Protein AF-A0A0D2QU72-F1 (afdb_monomer)

Nearest PDB structures (foldseek):
  6zbj-assembly1_C  TM=1.861E-01  e=2.973E+00  Plasmodium falciparum

pLDDT: mean 71.49, std 20.45, range [34.38, 95.25]

Sequence (288 aa):
MEAKLFLLTCSLPLQPLLPTCNMRLSRFKTTSPSKTVLRRCMNQEEQLLEGMPKEYYDDEWQARQREKTKELHRRRREEEEEEERKVEEYREIGMRLKGYPQEDVVRARKLVSSFITAEEEVEEKIEEAAERGELTELVLMVIWNRLDLARRDDEKDAIRSLDLLYRRVETEILKREASPAMRLLNDLLNMHDGFDNEGWLKECKKRMVETFPREDPFSILVPAGFDIDKVSYYLFILIMNLHIYTWMWNQWLQGKVLVACRFRNRKRAHRRKSHPSKVRLHSQLSMQ

Organism: Gossypium raimondii (NCBI:txid29730)

Solvent-accessible surface area (backbone atoms only — not comparable to full-atom values): 18131 Å² total; per-residue (Å²): 135,88,84,81,83,84,82,83,83,89,78,88,80,82,87,78,82,87,84,80,91,79,87,79,81,81,84,78,84,81,82,83,82,81,88,78,92,76,88,76,76,90,76,82,82,82,81,66,67,87,87,63,66,74,64,72,73,36,66,69,48,50,48,52,50,54,49,52,50,50,51,50,53,50,50,51,51,54,52,52,53,54,48,51,51,52,51,52,54,55,49,54,63,66,52,71,63,69,86,52,64,64,69,58,53,52,51,30,50,51,50,54,52,47,42,67,70,40,64,87,52,27,63,61,53,50,52,54,34,50,74,73,62,67,64,44,74,64,36,52,54,52,50,49,53,53,37,55,50,25,61,74,69,66,37,65,68,57,35,53,54,46,51,52,50,43,53,54,53,50,51,54,46,51,58,67,72,43,52,73,68,57,45,48,50,54,54,52,61,75,61,61,82,86,76,56,68,69,63,45,52,53,53,49,54,50,52,49,46,70,76,51,62,80,78,54,79,68,63,81,76,46,66,97,85,71,61,67,69,60,52,54,53,54,51,51,51,50,53,52,50,53,53,50,53,51,50,52,50,52,51,51,51,53,52,50,53,54,52,54,54,55,54,56,55,55,59,58,62,62,67,75,76,71,81,82,89,80,90,78,88,80,81,84,87,75,90,132

Structure (mmCIF, N/CA/C/O backbone):
data_AF-A0A0D2QU72-F1
#
_entry.id   AF-A0A0D2QU72-F1
#
loop_
_atom_site.group_PDB
_atom_site.id
_atom_site.type_symbol
_atom_site.label_atom_id
_atom_site.label_alt_id
_atom_site.label_comp_id
_atom_site.label_asym_id
_atom_site.label_entity_id
_atom_site.label_seq_id
_atom_site.pdbx_PDB_ins_code
_atom_site.Cartn_x
_atom_site.Cartn_y
_atom_site.Cartn_z
_atom_site.occupancy
_atom_site.B_iso_or_equiv
_atom_site.auth_seq_id
_atom_site.auth_comp_id
_atom_site.auth_asym_id
_atom_site.auth_atom_id
_atom_site.pdbx_PDB_model_num
ATOM 1 N N . MET A 1 1 ? 36.835 24.976 5.065 1.00 42.19 1 MET A N 1
ATOM 2 C CA . MET A 1 1 ? 36.209 23.757 4.518 1.00 42.19 1 MET A CA 1
ATOM 3 C C . MET A 1 1 ? 34.945 24.210 3.820 1.00 42.19 1 MET A C 1
ATOM 5 O O . MET A 1 1 ? 34.054 24.729 4.473 1.00 42.19 1 MET A O 1
ATOM 9 N N . GLU A 1 2 ? 34.979 24.170 2.494 1.00 38.88 2 GLU A N 1
ATOM 10 C CA . GLU A 1 2 ? 33.986 24.740 1.579 1.00 38.88 2 GLU A CA 1
ATOM 11 C C . GLU A 1 2 ? 32.683 23.923 1.611 1.00 38.88 2 GLU A C 1
ATOM 13 O O . GLU A 1 2 ? 32.709 22.709 1.401 1.00 38.88 2 GLU A O 1
ATOM 18 N N . ALA A 1 3 ? 31.553 24.582 1.871 1.00 43.16 3 ALA A N 1
ATOM 19 C CA . ALA A 1 3 ? 30.225 23.979 1.847 1.00 43.16 3 ALA A CA 1
ATOM 20 C C . ALA A 1 3 ? 29.678 23.982 0.411 1.00 43.16 3 ALA A C 1
ATOM 22 O O . ALA A 1 3 ? 29.406 25.039 -0.157 1.00 43.16 3 ALA A O 1
ATOM 23 N N . LYS A 1 4 ? 29.509 22.797 -0.183 1.00 43.25 4 LYS A N 1
ATOM 24 C CA . LYS A 1 4 ? 28.824 22.631 -1.472 1.00 43.25 4 LYS A CA 1
ATOM 25 C C . LYS A 1 4 ? 27.342 22.356 -1.229 1.00 43.25 4 LYS A C 1
ATOM 27 O O . LYS A 1 4 ? 26.963 21.253 -0.850 1.00 43.25 4 LYS A O 1
ATOM 32 N N . LEU A 1 5 ? 26.525 23.379 -1.460 1.00 41.66 5 LEU A N 1
ATOM 33 C CA . LEU A 1 5 ? 25.074 23.284 -1.593 1.00 41.66 5 LEU A CA 1
ATOM 34 C C . LEU A 1 5 ? 24.751 22.627 -2.943 1.00 41.66 5 LEU A C 1
ATOM 36 O O . LEU A 1 5 ? 25.022 23.211 -3.991 1.00 41.66 5 LEU A O 1
ATOM 40 N N . PHE A 1 6 ? 24.185 21.420 -2.931 1.00 37.88 6 PHE A N 1
ATOM 41 C CA . PHE A 1 6 ? 23.608 20.805 -4.127 1.00 37.88 6 PHE A CA 1
ATOM 42 C C . PHE A 1 6 ? 22.136 21.215 -4.243 1.00 37.88 6 PHE A C 1
ATOM 44 O O . PHE A 1 6 ? 21.264 20.668 -3.576 1.00 37.88 6 PHE A O 1
ATOM 51 N N . LEU A 1 7 ? 21.873 22.203 -5.098 1.00 39.81 7 LEU A N 1
ATOM 52 C CA . LEU A 1 7 ? 20.548 22.497 -5.641 1.00 39.81 7 LEU A CA 1
ATOM 53 C C . LEU A 1 7 ? 20.295 21.543 -6.817 1.00 39.81 7 LEU A C 1
ATOM 55 O O . LEU A 1 7 ? 20.933 21.672 -7.860 1.00 39.81 7 LEU A O 1
ATOM 59 N N . LEU A 1 8 ? 19.379 20.586 -6.650 1.00 37.56 8 LEU A N 1
ATOM 60 C CA . LEU A 1 8 ? 18.864 19.741 -7.732 1.00 37.56 8 LEU A CA 1
ATOM 61 C C . LEU A 1 8 ? 17.516 20.293 -8.205 1.00 37.56 8 LEU A C 1
ATOM 63 O O . LEU A 1 8 ? 16.453 19.933 -7.706 1.00 37.56 8 LEU A O 1
ATOM 67 N N . THR A 1 9 ? 17.568 21.197 -9.176 1.00 35.56 9 THR A N 1
ATOM 68 C CA . THR A 1 9 ? 16.413 21.648 -9.956 1.00 35.56 9 THR A CA 1
ATOM 69 C C . THR A 1 9 ? 16.191 20.668 -11.111 1.00 35.56 9 THR A C 1
ATOM 71 O O . THR A 1 9 ? 16.886 20.724 -12.121 1.00 35.56 9 THR A O 1
ATOM 74 N N . CYS A 1 10 ? 15.218 19.765 -10.977 1.00 34.38 10 CYS A N 1
ATOM 75 C CA . CYS A 1 10 ? 14.729 18.940 -12.084 1.00 34.38 10 CYS A CA 1
ATOM 76 C C . CYS A 1 10 ? 13.540 19.635 -12.758 1.00 34.38 10 CYS A C 1
ATOM 78 O O . CYS A 1 10 ? 12.416 19.585 -12.262 1.00 34.38 10 CYS A O 1
ATOM 80 N N . SER A 1 11 ? 13.779 20.266 -13.906 1.00 39.75 11 SER A N 1
ATOM 81 C CA . SER A 1 11 ? 12.737 20.726 -14.826 1.00 39.75 11 SER A CA 1
ATOM 82 C C . SER A 1 11 ? 12.955 20.096 -16.206 1.00 39.75 11 SER A C 1
ATOM 84 O O . SER A 1 11 ? 13.878 20.455 -16.931 1.00 39.75 11 SER A O 1
ATOM 86 N N . LEU A 1 12 ? 12.094 19.141 -16.579 1.00 40.38 12 LEU A N 1
ATOM 87 C CA . LEU A 1 12 ? 11.936 18.705 -17.970 1.00 40.38 12 LEU A CA 1
ATOM 88 C C . LEU A 1 12 ? 11.030 19.700 -18.712 1.00 40.38 12 LEU A C 1
ATOM 90 O O . LEU A 1 12 ? 9.897 19.906 -18.268 1.00 40.38 12 LEU A O 1
ATOM 94 N N . PRO A 1 13 ? 11.434 20.245 -19.872 1.00 43.03 13 PRO A N 1
ATOM 95 C CA . PRO A 1 13 ? 10.493 20.770 -20.839 1.00 43.03 13 PRO A CA 1
ATOM 96 C C . PRO A 1 13 ? 10.181 19.730 -21.925 1.00 43.03 13 PRO A C 1
ATOM 98 O O . PRO A 1 13 ? 11.041 18.991 -22.403 1.00 43.03 13 PRO A O 1
ATOM 101 N N . LEU A 1 14 ? 8.901 19.713 -22.288 1.00 39.28 14 LEU A N 1
ATOM 102 C CA . LEU A 1 14 ? 8.269 18.908 -23.320 1.00 39.28 14 LEU A CA 1
ATOM 103 C C . LEU A 1 14 ? 8.957 19.015 -24.693 1.00 39.28 14 LEU A C 1
ATOM 105 O O . LEU A 1 14 ? 9.422 20.078 -25.102 1.00 39.28 14 LEU A O 1
ATOM 109 N N . GLN A 1 15 ? 8.902 17.913 -25.444 1.00 48.06 15 GLN A N 1
ATOM 110 C CA . GLN A 1 15 ? 9.164 17.866 -26.883 1.00 48.06 15 GLN A CA 1
ATOM 111 C C . GLN A 1 15 ? 8.171 18.729 -27.680 1.00 48.06 15 GLN A C 1
ATOM 113 O O . GLN A 1 15 ? 6.974 18.727 -27.377 1.00 48.06 15 GLN A O 1
ATOM 118 N N . PRO A 1 16 ? 8.620 19.319 -28.800 1.00 45.16 16 PRO A N 1
ATOM 119 C CA . PRO A 1 16 ? 7.753 19.563 -29.943 1.00 45.16 16 PRO A CA 1
ATOM 120 C C . PRO A 1 16 ? 8.250 18.850 -31.214 1.00 45.16 16 PRO A C 1
ATOM 122 O O . PRO A 1 16 ? 9.354 19.082 -31.692 1.00 45.16 16 PRO A O 1
ATOM 125 N N . LEU A 1 17 ? 7.352 18.022 -31.757 1.00 38.56 17 LEU A N 1
ATOM 126 C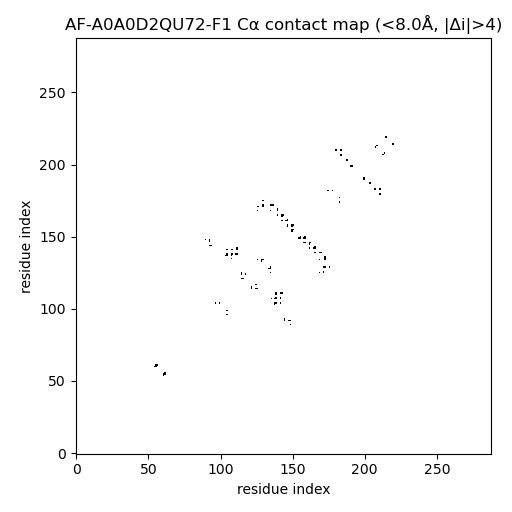 CA . LEU A 1 17 ? 6.883 18.011 -33.150 1.00 38.56 17 LEU A CA 1
ATOM 127 C C . LEU A 1 17 ? 7.919 17.978 -34.299 1.00 38.56 17 LEU A C 1
ATOM 129 O O . LEU A 1 17 ? 8.628 18.935 -34.591 1.00 38.56 17 LEU A O 1
ATOM 133 N N . LEU A 1 18 ? 7.850 16.868 -35.040 1.00 42.38 18 LEU A N 1
ATOM 134 C CA . LEU A 1 18 ? 8.370 16.625 -36.391 1.00 42.38 18 LEU A CA 1
ATOM 135 C C . LEU A 1 18 ? 8.167 17.802 -37.370 1.00 42.38 18 LEU A C 1
ATOM 137 O O . LEU A 1 18 ? 7.075 18.375 -37.403 1.00 42.38 18 LEU A O 1
ATOM 141 N N . PRO A 1 19 ? 9.101 18.012 -38.318 1.00 44.75 19 PRO A N 1
ATOM 142 C CA . PRO A 1 19 ? 8.781 18.616 -39.601 1.00 44.75 19 PRO A CA 1
ATOM 143 C C . PRO A 1 19 ? 8.864 17.614 -40.766 1.00 44.75 19 PRO A C 1
ATOM 145 O O . PRO A 1 19 ? 9.901 17.049 -41.105 1.00 44.75 19 PRO A O 1
ATOM 148 N N . THR A 1 20 ? 7.689 17.446 -41.359 1.00 39.03 20 THR A N 1
ATOM 149 C CA . THR A 1 20 ? 7.296 17.248 -42.758 1.00 39.03 20 THR A CA 1
ATOM 150 C C . THR A 1 20 ? 8.382 17.112 -43.840 1.00 39.03 20 THR A C 1
ATOM 152 O O . THR A 1 20 ? 9.196 18.000 -44.084 1.00 39.03 20 THR A O 1
ATOM 155 N N . CYS A 1 21 ? 8.247 16.013 -44.590 1.00 36.75 21 CYS A N 1
ATOM 156 C CA . CYS A 1 21 ? 8.767 15.746 -45.932 1.00 36.75 21 CYS A CA 1
ATOM 157 C C . CYS A 1 21 ? 8.777 16.968 -46.870 1.00 36.75 21 CYS A C 1
ATOM 159 O O . CYS A 1 21 ? 7.753 17.621 -47.044 1.00 36.75 21 CYS A O 1
ATOM 161 N N . ASN A 1 22 ? 9.884 17.170 -47.591 1.00 38.44 22 ASN A N 1
ATOM 162 C CA . ASN A 1 22 ? 9.905 17.889 -48.868 1.00 38.44 22 ASN A CA 1
ATOM 163 C C . ASN A 1 22 ? 10.954 17.268 -49.805 1.00 38.44 22 ASN A C 1
ATOM 165 O O . ASN A 1 22 ? 12.099 17.708 -49.892 1.00 38.44 22 ASN A O 1
ATOM 169 N N . MET A 1 23 ? 10.536 16.233 -50.535 1.00 40.94 23 MET A N 1
ATOM 170 C CA . MET A 1 23 ? 11.217 15.747 -51.735 1.00 40.94 23 MET A CA 1
ATOM 171 C C . MET A 1 23 ? 11.041 16.781 -52.856 1.00 40.94 23 MET A C 1
ATOM 173 O O . MET A 1 23 ? 9.994 16.842 -53.498 1.00 40.94 23 MET A O 1
ATOM 177 N N . ARG A 1 24 ? 12.062 17.603 -53.123 1.00 37.97 24 ARG A N 1
ATOM 178 C CA . ARG A 1 24 ? 12.146 18.366 -54.379 1.00 37.97 24 ARG A CA 1
ATOM 179 C C . ARG A 1 24 ? 12.823 17.503 -55.441 1.00 37.97 24 ARG A C 1
ATOM 181 O O . ARG A 1 24 ? 14.045 17.477 -55.545 1.00 37.97 24 ARG A O 1
ATOM 188 N N . LEU A 1 25 ? 12.013 16.827 -56.258 1.00 44.06 25 LEU A N 1
ATOM 189 C CA . LEU A 1 25 ? 12.457 16.302 -57.548 1.00 44.06 25 LEU A CA 1
ATOM 190 C C . LEU A 1 25 ? 12.824 17.473 -58.473 1.00 44.06 25 LEU A C 1
ATOM 192 O O . LEU A 1 25 ? 11.955 18.208 -58.943 1.00 44.06 25 LEU A O 1
ATOM 196 N N . SER A 1 26 ? 14.116 17.621 -58.764 1.00 38.88 26 SER A N 1
ATOM 197 C CA . SER A 1 26 ? 14.596 18.449 -59.871 1.00 38.88 26 SER A CA 1
ATOM 198 C C . SER A 1 26 ? 14.372 17.709 -61.192 1.00 38.88 26 SER A C 1
ATOM 200 O O . SER A 1 26 ? 14.980 16.674 -61.465 1.00 38.88 26 SER A O 1
ATOM 202 N N . ARG A 1 27 ? 13.467 18.246 -62.014 1.00 48.50 27 ARG A N 1
ATOM 203 C CA . ARG A 1 27 ? 13.175 17.801 -63.380 1.00 48.50 27 ARG A CA 1
ATOM 204 C C . ARG A 1 27 ? 14.281 18.296 -64.316 1.00 48.50 27 ARG A C 1
ATOM 206 O O . ARG A 1 27 ? 14.182 19.394 -64.860 1.00 48.50 27 ARG A O 1
ATOM 213 N N . PHE A 1 28 ? 15.307 17.482 -64.542 1.00 40.91 28 PHE A 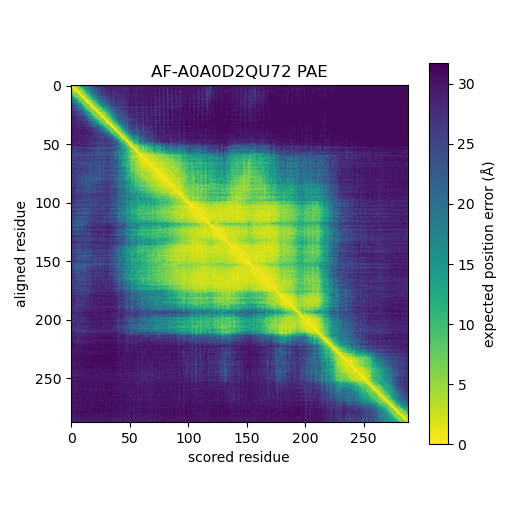N 1
ATOM 214 C CA . PHE A 1 28 ? 16.259 17.727 -65.625 1.00 40.91 28 PHE A CA 1
ATOM 215 C C . PHE A 1 28 ? 15.668 17.243 -66.955 1.00 40.91 28 PHE A C 1
ATOM 217 O O . PHE A 1 28 ? 15.371 16.065 -67.138 1.00 40.91 28 PHE A O 1
ATOM 224 N N . LYS A 1 29 ? 15.453 18.192 -67.873 1.00 45.94 29 LYS A N 1
ATOM 225 C CA . LYS A 1 29 ? 15.083 17.939 -69.268 1.00 45.94 29 LYS A CA 1
ATOM 226 C C . LYS A 1 29 ? 16.283 17.313 -69.982 1.00 45.94 29 LYS A C 1
ATOM 228 O O . LYS A 1 29 ? 17.311 17.966 -70.129 1.00 45.94 29 LYS A O 1
ATOM 233 N N . THR A 1 30 ? 16.146 16.075 -70.437 1.00 35.50 30 THR A N 1
ATOM 234 C CA . THR A 1 30 ? 17.109 15.427 -71.328 1.00 35.50 30 THR A CA 1
ATOM 235 C C . THR A 1 30 ? 16.734 15.722 -72.777 1.00 35.50 30 THR A C 1
ATOM 237 O O . THR A 1 30 ? 15.791 15.162 -73.330 1.00 35.50 30 THR A O 1
ATOM 240 N N . THR A 1 31 ? 17.477 16.634 -73.400 1.00 42.38 31 THR A N 1
ATOM 241 C CA . THR A 1 31 ? 17.499 16.794 -74.856 1.00 42.38 31 THR A CA 1
ATOM 242 C C . THR A 1 31 ? 18.455 15.748 -75.421 1.00 42.38 31 THR A C 1
ATOM 244 O O . THR A 1 31 ? 19.643 15.745 -75.111 1.00 42.38 31 THR A O 1
ATOM 247 N N . SER A 1 32 ? 17.931 14.834 -76.228 1.00 47.53 32 SER A N 1
ATOM 248 C CA . SER A 1 32 ? 18.694 13.846 -76.991 1.00 47.53 32 SER A CA 1
ATOM 249 C C . SER A 1 32 ? 19.525 14.492 -78.105 1.00 47.53 32 SER A C 1
ATOM 251 O O . SER A 1 32 ? 18.997 15.339 -78.828 1.00 47.53 32 SER A O 1
ATOM 253 N N . PRO A 1 33 ? 20.732 13.966 -78.371 1.00 46.22 33 PRO A N 1
ATOM 254 C CA . PRO A 1 33 ? 21.133 13.724 -79.749 1.00 46.22 33 PRO A CA 1
ATOM 255 C C . PRO A 1 33 ? 21.495 12.254 -79.989 1.00 46.22 33 PRO A C 1
ATOM 257 O O . PRO A 1 33 ? 21.902 11.506 -79.100 1.00 46.22 33 PRO A O 1
ATOM 260 N N . SER A 1 34 ? 21.268 11.838 -81.228 1.00 42.91 34 SER A N 1
ATOM 261 C CA . SER A 1 34 ? 21.325 10.465 -81.701 1.00 42.91 34 SER A CA 1
ATOM 262 C C . SER A 1 34 ? 22.746 9.951 -81.930 1.00 42.91 34 SER A C 1
ATOM 264 O O . SER A 1 34 ? 23.581 10.672 -82.461 1.00 42.91 34 SER A O 1
ATOM 266 N N . LYS A 1 35 ? 22.912 8.645 -81.690 1.00 45.62 35 LYS A N 1
ATOM 267 C CA . LYS A 1 35 ? 23.778 7.691 -82.407 1.00 45.62 35 LYS A CA 1
ATOM 268 C C . LYS A 1 35 ? 25.209 8.138 -82.749 1.00 45.62 35 LYS A C 1
ATOM 270 O O . LYS A 1 35 ? 25.449 8.671 -83.825 1.00 45.62 35 LYS A O 1
ATOM 275 N N . THR A 1 36 ? 26.155 7.602 -81.978 1.00 39.69 36 THR A N 1
ATOM 276 C CA . THR A 1 36 ? 27.388 7.038 -82.547 1.00 39.69 36 THR A CA 1
ATOM 277 C C . THR A 1 36 ? 27.681 5.718 -81.841 1.00 39.69 36 THR A C 1
ATOM 279 O O . THR A 1 36 ? 27.887 5.674 -80.631 1.00 39.69 36 THR A O 1
ATOM 282 N N . VAL A 1 37 ? 27.636 4.619 -82.595 1.00 52.22 37 VAL A N 1
ATOM 283 C CA . VAL A 1 37 ? 28.039 3.285 -82.139 1.00 52.22 37 VAL A CA 1
ATOM 284 C C . VAL A 1 37 ? 29.552 3.310 -81.951 1.00 52.22 37 VAL A C 1
ATOM 286 O O . VAL A 1 37 ? 30.294 3.285 -82.928 1.00 52.22 37 VAL A O 1
ATOM 289 N N . LEU A 1 38 ? 30.009 3.371 -80.701 1.00 41.47 38 LEU A N 1
ATOM 290 C CA . LEU A 1 38 ? 31.419 3.212 -80.360 1.00 41.47 38 LEU A CA 1
ATOM 291 C C . LEU A 1 38 ? 31.579 1.900 -79.595 1.00 41.47 38 LEU A C 1
ATOM 293 O O . LEU A 1 38 ? 31.398 1.800 -78.385 1.00 41.47 38 LEU A O 1
ATOM 297 N N . ARG A 1 39 ? 31.852 0.865 -80.389 1.00 47.38 39 ARG A N 1
ATOM 298 C CA . ARG A 1 39 ? 32.276 -0.473 -79.989 1.00 47.38 39 ARG A CA 1
ATOM 299 C C . ARG A 1 39 ? 33.505 -0.333 -79.079 1.00 47.38 39 ARG A C 1
ATOM 301 O O . ARG A 1 39 ? 34.592 -0.055 -79.575 1.00 47.38 39 ARG A O 1
ATOM 308 N N . ARG A 1 40 ? 33.347 -0.489 -77.760 1.00 36.56 40 ARG A N 1
ATOM 309 C CA . ARG A 1 40 ? 34.480 -0.585 -76.828 1.00 36.56 40 ARG A CA 1
ATOM 310 C C . ARG A 1 40 ? 34.690 -2.055 -76.478 1.00 36.56 40 ARG A C 1
ATOM 312 O O . ARG A 1 40 ? 33.901 -2.651 -75.752 1.00 36.56 40 ARG A O 1
ATOM 319 N N . CYS A 1 41 ? 35.725 -2.628 -77.084 1.00 35.75 41 CYS A N 1
ATOM 320 C CA . CYS A 1 41 ? 36.274 -3.929 -76.739 1.00 35.75 41 CYS A CA 1
ATOM 321 C C . CYS A 1 41 ? 36.628 -3.970 -75.248 1.00 35.75 41 CYS A C 1
ATOM 323 O O . CYS A 1 41 ? 37.156 -2.997 -74.709 1.00 35.75 41 CYS A O 1
ATOM 325 N N . MET A 1 42 ? 36.364 -5.112 -74.614 1.00 46.78 42 MET A N 1
ATOM 326 C CA . 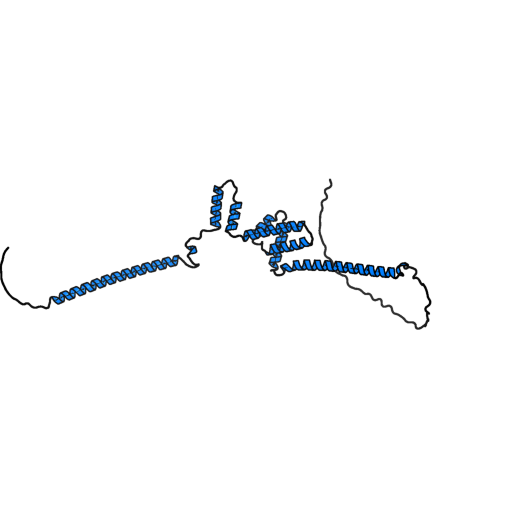MET A 1 42 ? 37.056 -5.499 -73.392 1.00 46.78 42 MET A CA 1
ATOM 327 C C . MET A 1 42 ? 38.551 -5.529 -73.705 1.00 46.78 42 MET A C 1
ATOM 329 O O . MET A 1 42 ? 38.933 -6.187 -74.667 1.00 46.78 42 MET A O 1
ATOM 333 N N . ASN A 1 43 ? 39.356 -4.813 -72.928 1.00 35.88 43 ASN A N 1
ATOM 334 C CA . ASN A 1 43 ? 40.750 -5.145 -72.680 1.00 35.88 43 ASN A CA 1
ATOM 335 C C . ASN A 1 43 ? 41.099 -4.688 -71.262 1.00 35.88 43 ASN A C 1
ATOM 337 O O . ASN A 1 43 ? 40.564 -3.703 -70.759 1.00 35.88 43 ASN A O 1
ATOM 341 N N . GLN A 1 44 ? 41.918 -5.534 -70.660 1.00 41.09 44 GLN A N 1
ATOM 342 C CA . GLN A 1 44 ? 42.332 -5.669 -69.275 1.00 41.09 44 GLN A CA 1
ATOM 343 C C . GLN A 1 44 ? 42.828 -4.397 -68.573 1.00 41.09 44 GLN A C 1
ATOM 345 O O . GLN A 1 44 ? 43.334 -3.474 -69.200 1.00 41.09 44 GLN A O 1
ATOM 350 N N . GLU A 1 45 ? 42.738 -4.494 -67.244 1.00 40.75 45 GLU A N 1
ATOM 351 C CA . GLU A 1 45 ? 43.596 -3.864 -66.235 1.00 40.75 45 GLU A CA 1
ATOM 352 C C . GLU A 1 45 ? 43.355 -2.386 -65.881 1.00 40.75 45 GLU A C 1
ATOM 354 O O . GLU A 1 45 ? 43.526 -1.457 -66.662 1.00 40.75 45 GLU A O 1
ATOM 359 N N . GLU A 1 46 ? 42.968 -2.216 -64.612 1.00 46.91 46 GLU A N 1
ATOM 360 C CA . GLU A 1 46 ? 43.428 -1.144 -63.728 1.00 46.91 46 GLU A CA 1
ATOM 361 C C . GLU A 1 46 ? 43.332 0.290 -64.266 1.00 46.91 46 GLU A C 1
ATOM 363 O O . GLU A 1 46 ? 44.306 1.032 -64.336 1.00 46.91 46 GLU A O 1
ATOM 368 N N . GLN A 1 47 ? 42.104 0.772 -64.447 1.00 48.47 47 GLN A N 1
ATOM 369 C CA . GLN A 1 47 ? 41.806 2.099 -63.902 1.00 48.47 47 GLN A CA 1
ATOM 370 C C . GLN A 1 47 ? 41.448 1.910 -62.430 1.00 48.47 47 GLN A C 1
ATOM 372 O O . GLN A 1 47 ? 40.279 1.929 -62.048 1.00 48.47 47 GLN A O 1
ATOM 377 N N . LEU A 1 48 ? 42.482 1.654 -61.617 1.00 49.81 48 LEU A N 1
ATOM 378 C CA . LEU A 1 48 ? 42.438 1.888 -60.177 1.00 49.81 48 LEU A CA 1
ATOM 379 C C . LEU A 1 48 ? 41.824 3.276 -59.996 1.00 49.81 48 LEU A C 1
ATOM 381 O O . LEU A 1 48 ? 42.418 4.254 -60.449 1.00 49.81 48 LEU A O 1
ATOM 385 N N . LEU A 1 49 ? 40.616 3.364 -59.424 1.00 54.75 49 LEU A N 1
ATOM 386 C CA . LEU A 1 49 ? 40.051 4.663 -59.072 1.00 54.75 49 LEU A CA 1
ATOM 387 C C . LEU A 1 49 ? 41.030 5.336 -58.110 1.00 54.75 49 LEU A C 1
ATOM 389 O O . LEU A 1 49 ? 41.111 4.987 -56.931 1.00 54.75 49 LEU A O 1
ATOM 393 N N . GLU A 1 50 ? 41.785 6.274 -58.663 1.00 54.72 50 GLU A N 1
ATOM 394 C CA . GLU A 1 50 ? 42.768 7.101 -57.994 1.00 54.72 50 GLU A CA 1
ATOM 395 C C . GLU A 1 50 ? 42.043 7.936 -56.933 1.00 54.72 50 GLU A C 1
ATOM 397 O O . GLU A 1 50 ? 41.356 8.909 -57.237 1.00 54.72 50 GLU A O 1
ATOM 402 N N . GLY A 1 51 ? 42.106 7.468 -55.683 1.00 62.78 51 GLY A N 1
ATOM 403 C CA . GLY A 1 51 ? 41.493 8.130 -54.528 1.00 62.78 51 GLY A CA 1
ATOM 404 C C . GLY A 1 51 ? 40.826 7.207 -53.503 1.00 62.78 51 GLY A C 1
ATOM 405 O O . GLY A 1 51 ? 40.530 7.667 -52.403 1.00 62.78 51 GLY A O 1
ATOM 406 N N . MET A 1 52 ? 40.603 5.924 -53.813 1.00 60.69 52 MET A N 1
ATOM 407 C CA . MET A 1 52 ? 40.054 4.954 -52.851 1.00 60.69 52 MET A CA 1
ATOM 408 C C . MET A 1 52 ? 41.196 4.149 -52.196 1.00 60.69 52 MET A C 1
ATOM 410 O O . MET A 1 52 ? 42.070 3.678 -52.927 1.00 60.69 52 MET A O 1
ATOM 414 N N . PRO A 1 53 ? 41.221 3.961 -50.860 1.00 75.50 53 PRO A N 1
ATOM 415 C CA . PRO A 1 53 ? 42.217 3.113 -50.198 1.00 75.50 53 PRO A CA 1
ATOM 416 C C . PRO A 1 53 ? 42.271 1.706 -50.816 1.00 75.50 53 PRO A C 1
ATOM 418 O O . PRO A 1 53 ? 41.225 1.129 -51.129 1.00 75.50 53 PRO A O 1
ATOM 421 N N . LYS A 1 54 ? 43.480 1.158 -51.013 1.00 68.25 54 LYS A N 1
ATOM 422 C CA . LYS A 1 54 ? 43.718 -0.130 -51.700 1.00 68.25 54 LYS A CA 1
ATOM 423 C C . LYS A 1 54 ? 42.988 -1.288 -51.011 1.00 68.25 54 LYS A C 1
ATOM 425 O O . LYS A 1 54 ? 42.500 -2.194 -51.677 1.00 68.25 54 LYS A O 1
ATOM 430 N N . GLU A 1 55 ? 42.821 -1.175 -49.699 1.00 63.91 55 GLU A N 1
ATOM 431 C CA . GLU A 1 55 ? 42.108 -2.100 -48.822 1.00 63.91 55 GLU A CA 1
ATOM 432 C C . GLU A 1 55 ? 40.629 -2.265 -49.208 1.00 63.91 55 GLU A C 1
ATOM 434 O O . GLU A 1 55 ? 40.015 -3.275 -48.889 1.00 63.91 55 GLU A O 1
ATOM 439 N N . TYR A 1 56 ? 40.031 -1.302 -49.919 1.00 60.22 56 TYR A N 1
ATOM 440 C CA . TYR A 1 56 ? 38.636 -1.389 -50.356 1.00 60.22 56 TYR A CA 1
ATOM 441 C C . TYR A 1 56 ? 38.426 -2.397 -51.499 1.00 60.22 56 TYR A C 1
ATOM 443 O O . TYR A 1 56 ? 37.302 -2.858 -51.698 1.00 60.22 56 TYR A O 1
ATOM 451 N N . TYR A 1 57 ? 39.481 -2.747 -52.242 1.00 66.56 57 TYR A N 1
ATOM 452 C CA . TYR A 1 57 ? 39.437 -3.739 -53.325 1.00 66.56 57 TYR A CA 1
ATOM 453 C C . TYR A 1 57 ? 39.751 -5.163 -52.854 1.00 66.56 57 TYR A C 1
ATOM 455 O O . TYR A 1 57 ? 39.549 -6.106 -53.614 1.00 66.56 57 TYR A O 1
ATOM 463 N N . ASP A 1 58 ? 40.194 -5.330 -51.607 1.00 82.12 58 ASP A N 1
ATOM 464 C CA . ASP A 1 58 ? 40.405 -6.647 -51.022 1.00 82.12 58 ASP A CA 1
ATOM 465 C C . ASP A 1 58 ? 39.045 -7.258 -50.650 1.00 82.12 58 ASP A C 1
ATOM 467 O O . ASP A 1 58 ? 38.356 -6.798 -49.732 1.00 82.12 58 ASP A O 1
ATOM 471 N N . ASP A 1 59 ? 38.651 -8.328 -51.343 1.00 80.12 59 ASP A N 1
ATOM 472 C CA . ASP A 1 59 ? 37.387 -9.038 -51.094 1.00 80.12 59 ASP A CA 1
ATOM 473 C C . ASP A 1 59 ? 37.256 -9.492 -49.629 1.00 80.12 59 ASP A C 1
ATOM 475 O O . ASP A 1 59 ? 36.170 -9.455 -49.044 1.00 80.12 59 ASP A O 1
ATOM 479 N N . GLU A 1 60 ? 38.376 -9.845 -48.991 1.00 82.88 60 GLU A N 1
ATOM 480 C CA . GLU A 1 60 ? 38.421 -10.188 -47.568 1.00 82.88 60 GLU A CA 1
ATOM 481 C C . GLU A 1 60 ? 38.156 -8.988 -46.651 1.00 82.88 60 GLU A C 1
ATOM 483 O O . GLU A 1 60 ? 37.596 -9.137 -45.562 1.00 82.88 60 GLU A O 1
ATOM 488 N N . TRP A 1 61 ? 38.571 -7.785 -47.048 1.00 84.81 61 TRP A N 1
ATOM 489 C CA . TRP A 1 61 ? 38.309 -6.567 -46.287 1.00 84.81 61 TRP A CA 1
ATOM 490 C C . TRP A 1 61 ? 36.835 -6.172 -46.406 1.00 84.81 61 TRP A C 1
ATOM 492 O O . TRP A 1 61 ? 36.188 -5.889 -45.393 1.00 84.81 61 TRP A O 1
ATOM 502 N N . GLN A 1 62 ? 36.259 -6.260 -47.610 1.00 81.12 62 GLN A N 1
ATOM 503 C CA . GLN A 1 62 ? 34.825 -6.043 -47.818 1.00 81.12 62 GLN A CA 1
ATOM 504 C C . GLN A 1 62 ? 33.972 -7.076 -47.069 1.00 81.12 62 GLN A C 1
ATOM 506 O O . GLN A 1 62 ? 32.950 -6.720 -46.476 1.00 81.12 62 GLN A O 1
ATOM 511 N N . ALA A 1 63 ? 34.389 -8.347 -47.060 1.00 86.62 63 ALA A N 1
ATOM 512 C CA . ALA A 1 63 ? 33.734 -9.405 -46.296 1.00 86.62 63 ALA A CA 1
ATOM 513 C C . ALA A 1 63 ? 33.756 -9.105 -44.790 1.00 86.62 63 ALA A C 1
ATOM 515 O O . ALA A 1 63 ? 32.703 -9.151 -44.153 1.00 86.62 63 ALA A O 1
ATOM 516 N N . ARG A 1 64 ? 34.908 -8.679 -44.253 1.00 85.31 64 ARG A N 1
ATOM 517 C CA . ARG A 1 64 ? 35.049 -8.253 -42.851 1.00 85.31 64 ARG A CA 1
ATOM 518 C C . ARG A 1 64 ? 34.167 -7.050 -42.504 1.00 85.31 64 ARG A C 1
ATOM 520 O O . ARG A 1 64 ? 33.590 -7.018 -41.420 1.00 85.31 64 ARG A O 1
ATOM 527 N N . GLN A 1 65 ? 33.996 -6.080 -43.409 1.00 82.25 65 GLN A N 1
ATOM 528 C CA . GLN A 1 65 ? 33.060 -4.965 -43.186 1.00 82.25 65 GLN A CA 1
ATOM 529 C C . GLN A 1 65 ? 31.600 -5.436 -43.158 1.00 82.25 65 GLN A C 1
ATOM 531 O O . GLN A 1 65 ? 30.855 -5.059 -42.255 1.00 82.25 65 GLN A O 1
ATOM 536 N N . ARG A 1 66 ? 31.193 -6.301 -44.098 1.00 87.69 66 ARG A N 1
ATOM 537 C CA . ARG A 1 66 ? 29.835 -6.877 -44.127 1.00 87.69 66 ARG A CA 1
ATOM 538 C C . ARG A 1 66 ? 29.546 -7.695 -42.871 1.00 87.69 66 ARG A C 1
ATOM 540 O O . ARG A 1 66 ? 28.447 -7.611 -42.330 1.00 87.69 66 ARG A O 1
ATOM 547 N N . GLU A 1 67 ? 30.520 -8.472 -42.411 1.00 88.44 67 GLU A N 1
ATOM 548 C CA . GLU A 1 67 ? 30.432 -9.245 -41.174 1.00 88.44 67 GLU A CA 1
ATOM 549 C C . GLU A 1 67 ? 30.311 -8.329 -39.951 1.00 88.44 67 GLU A C 1
ATOM 551 O O . GLU A 1 67 ? 29.405 -8.514 -39.144 1.00 88.44 67 GLU A O 1
ATOM 556 N N . LYS A 1 68 ? 31.118 -7.263 -39.870 1.00 88.31 68 LYS A N 1
ATOM 557 C CA . LYS A 1 68 ? 31.040 -6.261 -38.796 1.00 88.31 68 LYS A CA 1
ATOM 558 C C . LYS A 1 68 ? 29.680 -5.557 -38.743 1.00 88.31 68 LYS A C 1
ATOM 560 O O . LYS A 1 68 ? 29.148 -5.334 -37.658 1.00 88.31 68 LYS A O 1
ATOM 565 N N . THR A 1 69 ? 29.092 -5.229 -39.894 1.00 90.56 69 THR A N 1
ATOM 566 C CA . THR A 1 69 ? 27.741 -4.651 -39.967 1.00 90.56 69 THR A CA 1
ATOM 567 C C . THR A 1 69 ? 26.672 -5.653 -39.530 1.00 90.56 69 THR A C 1
ATOM 569 O O . THR A 1 69 ? 25.782 -5.288 -38.765 1.00 90.56 69 THR A O 1
ATOM 572 N N . LYS A 1 70 ? 26.764 -6.921 -39.958 1.00 91.69 70 LYS A N 1
ATOM 573 C CA . LYS A 1 70 ? 25.844 -7.988 -39.523 1.00 91.69 70 LYS A CA 1
ATOM 574 C C . LYS A 1 70 ? 25.923 -8.233 -38.019 1.00 91.69 70 LYS A C 1
ATOM 576 O O . LYS A 1 70 ? 24.885 -8.347 -37.380 1.00 91.69 70 LYS A O 1
ATOM 581 N N . GLU A 1 71 ? 27.129 -8.265 -37.467 1.00 91.06 71 GLU A N 1
ATOM 582 C CA . GLU A 1 71 ? 27.366 -8.427 -36.033 1.00 91.06 71 GLU A CA 1
ATOM 583 C C . GLU A 1 71 ? 26.790 -7.255 -35.231 1.00 91.06 71 GLU A C 1
ATOM 585 O O . GLU A 1 71 ? 26.133 -7.460 -34.216 1.00 91.06 71 GLU A O 1
ATOM 590 N N . LEU A 1 72 ? 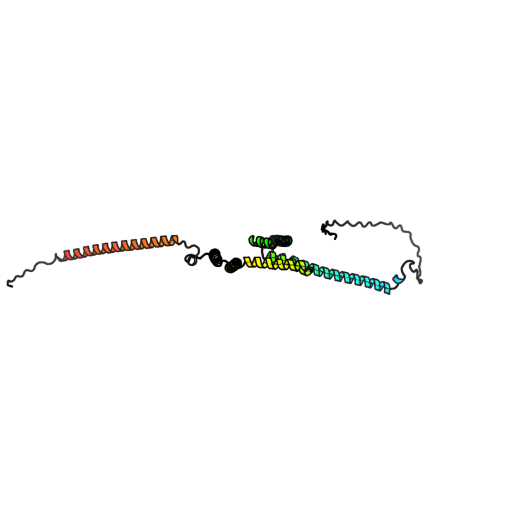26.953 -6.021 -35.715 1.00 91.06 72 LEU A N 1
ATOM 591 C CA . LEU A 1 72 ? 26.361 -4.842 -35.082 1.00 91.06 72 LEU A CA 1
ATOM 592 C C . LEU A 1 72 ? 24.825 -4.890 -35.111 1.00 91.06 72 LEU A C 1
ATOM 594 O O . LEU A 1 72 ? 24.187 -4.587 -34.107 1.00 91.06 72 LEU A O 1
ATOM 598 N N . HIS A 1 73 ? 24.223 -5.298 -36.231 1.00 90.25 73 HIS A N 1
ATOM 599 C CA . HIS A 1 73 ? 22.771 -5.484 -36.317 1.00 90.25 73 HIS A CA 1
ATOM 600 C C . HIS A 1 73 ? 22.263 -6.623 -35.432 1.00 90.25 73 HIS A C 1
ATOM 602 O O . HIS A 1 73 ? 21.186 -6.494 -34.860 1.00 90.25 73 HIS A O 1
ATOM 608 N N . ARG A 1 74 ? 23.029 -7.712 -35.303 1.00 93.25 74 ARG A N 1
ATOM 609 C CA . ARG A 1 74 ? 22.716 -8.812 -34.385 1.00 93.25 74 ARG A CA 1
ATOM 610 C C . ARG A 1 74 ? 22.687 -8.315 -32.943 1.00 93.25 74 ARG A C 1
ATOM 612 O O . ARG A 1 74 ? 21.693 -8.534 -32.268 1.00 93.25 74 ARG A O 1
ATOM 619 N N . ARG A 1 75 ? 23.717 -7.577 -32.516 1.00 91.31 75 ARG A N 1
ATOM 620 C CA . ARG A 1 75 ? 23.772 -6.985 -31.170 1.00 91.31 75 ARG A CA 1
ATOM 621 C C . ARG A 1 75 ? 22.624 -6.021 -30.904 1.00 91.31 75 ARG A C 1
ATOM 623 O O . ARG A 1 75 ? 21.994 -6.132 -29.870 1.00 91.31 75 ARG A O 1
ATOM 630 N N . ARG A 1 76 ? 22.304 -5.136 -31.854 1.00 92.06 76 ARG A N 1
ATOM 631 C CA . ARG A 1 76 ? 21.147 -4.235 -31.714 1.00 92.06 76 ARG A CA 1
ATOM 632 C C . ARG A 1 76 ? 19.836 -4.990 -31.565 1.00 92.06 76 ARG A C 1
ATOM 634 O O . ARG A 1 76 ? 19.029 -4.611 -30.739 1.00 92.06 76 ARG A O 1
ATOM 641 N N . ARG A 1 77 ? 19.632 -6.053 -32.347 1.00 91.75 77 ARG A N 1
ATOM 642 C CA . ARG A 1 77 ? 18.434 -6.887 -32.213 1.00 91.75 77 ARG A CA 1
ATOM 643 C C . ARG A 1 77 ? 18.385 -7.571 -30.846 1.00 91.75 77 ARG A C 1
ATOM 645 O O . ARG A 1 77 ? 17.326 -7.613 -30.246 1.00 91.75 77 ARG A O 1
ATOM 652 N N . GLU A 1 78 ? 19.509 -8.097 -30.366 1.00 90.44 78 GLU A N 1
ATOM 653 C CA . GLU A 1 78 ? 19.591 -8.713 -29.034 1.00 90.44 78 GLU A CA 1
ATOM 654 C C . GLU A 1 78 ? 19.287 -7.691 -27.924 1.00 90.44 78 GLU A C 1
ATOM 656 O O . GLU A 1 78 ? 18.503 -7.985 -27.029 1.00 90.44 78 GLU A O 1
ATOM 661 N N . GLU A 1 79 ? 19.826 -6.474 -28.026 1.00 88.88 79 GLU A N 1
ATOM 662 C CA . GLU A 1 79 ? 19.522 -5.359 -27.118 1.00 88.88 79 GLU A CA 1
ATOM 663 C C . GLU A 1 79 ? 18.033 -4.963 -27.182 1.00 88.88 79 GLU A C 1
ATOM 665 O O . GLU A 1 79 ? 17.388 -4.844 -26.144 1.00 88.88 79 GLU A O 1
ATOM 670 N N . GLU A 1 80 ? 17.463 -4.830 -28.385 1.00 90.06 80 GLU A N 1
ATOM 671 C CA . GLU A 1 80 ? 16.036 -4.544 -28.601 1.00 90.06 80 GLU A CA 1
ATOM 672 C C . GLU A 1 80 ? 15.141 -5.643 -27.999 1.00 90.06 80 GLU A C 1
ATOM 674 O O . GLU A 1 80 ? 14.164 -5.335 -27.324 1.00 90.06 80 GLU A O 1
ATOM 679 N N . GLU A 1 81 ? 15.482 -6.924 -28.173 1.00 91.06 81 GLU A N 1
ATOM 680 C CA . GLU A 1 81 ? 14.738 -8.057 -27.600 1.00 91.06 81 GLU A CA 1
ATOM 681 C C . GLU A 1 81 ? 14.819 -8.096 -26.061 1.00 91.06 81 GLU A C 1
ATOM 683 O O . GLU A 1 81 ? 13.852 -8.465 -25.384 1.00 91.06 81 GLU A O 1
ATOM 688 N N . GLU A 1 82 ? 15.961 -7.721 -25.479 1.00 87.12 82 GLU A N 1
ATOM 689 C CA . GLU A 1 82 ? 16.113 -7.586 -24.027 1.00 87.12 82 GLU A CA 1
ATOM 690 C C . GLU A 1 82 ? 15.315 -6.399 -23.473 1.00 87.12 82 GLU A C 1
ATOM 692 O O . GLU A 1 82 ? 14.681 -6.519 -22.420 1.00 87.12 82 GLU A O 1
ATOM 697 N N . GLU A 1 83 ? 15.308 -5.269 -24.180 1.00 85.12 83 GLU A N 1
ATOM 698 C CA . GLU A 1 83 ? 14.488 -4.108 -23.836 1.00 85.12 83 GLU A CA 1
ATOM 699 C C . GLU A 1 83 ? 12.994 -4.423 -23.951 1.00 85.12 83 GLU A C 1
ATOM 701 O O . GLU A 1 83 ? 12.239 -4.129 -23.024 1.00 85.12 83 GLU A O 1
ATOM 706 N N . GLU A 1 84 ? 12.560 -5.089 -25.024 1.00 87.00 84 GLU A N 1
ATOM 707 C CA . GLU A 1 84 ? 11.172 -5.527 -25.200 1.00 87.00 84 GLU A CA 1
ATOM 708 C C . GLU A 1 84 ? 10.730 -6.467 -24.074 1.00 87.00 84 GLU A C 1
ATOM 710 O O . GLU A 1 84 ? 9.632 -6.309 -23.532 1.00 87.00 84 GLU A O 1
ATOM 715 N N . ARG A 1 85 ? 11.597 -7.399 -23.658 1.00 85.56 85 ARG A N 1
ATOM 716 C CA . ARG A 1 85 ? 11.315 -8.296 -22.529 1.00 85.56 85 ARG A CA 1
ATOM 717 C C . ARG A 1 85 ? 11.101 -7.519 -21.234 1.00 85.56 85 ARG A C 1
ATOM 719 O O . ARG A 1 85 ? 10.121 -7.770 -20.535 1.00 85.56 85 ARG A O 1
ATOM 726 N N . LYS A 1 86 ? 11.974 -6.550 -20.941 1.00 81.00 86 LYS A N 1
ATOM 727 C CA . LYS A 1 86 ? 11.827 -5.669 -19.774 1.00 81.00 86 LYS A CA 1
ATOM 728 C C . LYS A 1 86 ? 10.532 -4.861 -19.855 1.00 81.00 86 LYS A C 1
ATOM 730 O O . LYS A 1 86 ? 9.793 -4.785 -18.879 1.00 81.00 86 LYS A O 1
ATOM 735 N N . VAL A 1 87 ? 10.217 -4.280 -21.012 1.00 81.56 87 VAL A N 1
ATOM 736 C CA . VAL A 1 87 ? 8.998 -3.480 -21.204 1.00 81.56 87 VAL A CA 1
ATOM 737 C C . VAL A 1 87 ? 7.733 -4.307 -20.970 1.00 81.56 87 VAL A C 1
ATOM 739 O O . VAL A 1 87 ? 6.821 -3.832 -20.290 1.00 81.56 87 VAL A O 1
ATOM 742 N N . GLU A 1 88 ? 7.665 -5.535 -21.488 1.00 83.81 88 GLU A N 1
ATOM 743 C CA . GLU A 1 88 ? 6.501 -6.408 -21.286 1.00 83.81 88 GLU A CA 1
ATOM 744 C C . GLU A 1 88 ? 6.338 -6.795 -19.807 1.00 83.81 88 GLU A C 1
ATOM 746 O O . GLU A 1 88 ? 5.233 -6.793 -19.266 1.00 83.81 88 GLU A O 1
ATOM 751 N N . GLU A 1 89 ? 7.451 -7.004 -19.114 1.00 81.62 89 GLU A N 1
ATOM 752 C CA . GLU A 1 89 ? 7.514 -7.215 -17.673 1.00 81.62 89 GLU A CA 1
ATOM 753 C C . GLU A 1 89 ? 6.945 -6.031 -16.856 1.00 81.62 89 GLU A C 1
ATOM 755 O O . GLU A 1 89 ? 6.099 -6.224 -15.975 1.00 81.62 89 GLU A O 1
ATOM 760 N N . TYR A 1 90 ? 7.337 -4.788 -17.169 1.00 77.75 90 TYR A N 1
ATOM 761 C CA . TYR A 1 90 ? 6.763 -3.584 -16.540 1.00 77.75 90 TYR A CA 1
ATOM 762 C C . TYR A 1 90 ? 5.273 -3.423 -16.863 1.00 77.75 90 TYR A C 1
ATOM 764 O O . TYR A 1 90 ? 4.471 -3.001 -16.018 1.00 77.75 90 TYR A O 1
ATOM 772 N N . ARG A 1 91 ? 4.883 -3.770 -18.093 1.00 84.12 91 ARG A N 1
ATOM 773 C CA . ARG A 1 91 ? 3.495 -3.721 -18.546 1.00 84.12 91 ARG A CA 1
ATOM 774 C C . ARG A 1 91 ? 2.620 -4.697 -17.766 1.00 84.12 91 ARG A C 1
ATOM 776 O O . ARG A 1 91 ? 1.522 -4.315 -17.359 1.00 84.12 91 ARG A O 1
ATOM 783 N N . GLU A 1 92 ? 3.101 -5.911 -17.513 1.00 85.06 92 GLU A N 1
ATOM 784 C CA . GLU A 1 92 ? 2.391 -6.924 -16.731 1.00 85.06 92 GLU A CA 1
ATOM 785 C C . GLU A 1 92 ? 2.057 -6.416 -15.320 1.00 85.06 92 GLU A C 1
ATOM 787 O O . GLU A 1 92 ? 0.899 -6.480 -14.895 1.00 85.06 92 GLU A O 1
ATOM 792 N N . ILE A 1 93 ? 3.033 -5.821 -14.624 1.00 80.00 93 ILE A N 1
ATOM 793 C CA . ILE A 1 93 ? 2.831 -5.233 -13.289 1.00 80.00 93 ILE A CA 1
ATOM 794 C C . ILE A 1 93 ? 1.755 -4.141 -13.336 1.00 80.00 93 ILE A C 1
ATOM 796 O O . ILE A 1 93 ? 0.854 -4.102 -12.494 1.00 80.00 93 ILE A O 1
ATOM 800 N N . GLY A 1 94 ? 1.803 -3.275 -14.353 1.00 75.44 94 GLY A N 1
ATOM 801 C CA . GLY A 1 94 ? 0.827 -2.203 -14.545 1.00 75.44 94 GLY A CA 1
ATOM 802 C C . GLY A 1 94 ? -0.605 -2.699 -14.774 1.00 75.44 94 GLY A C 1
ATOM 803 O O . GLY A 1 94 ? -1.560 -2.025 -14.378 1.00 75.44 94 GLY A O 1
ATOM 804 N N . MET A 1 95 ? -0.774 -3.885 -15.365 1.00 84.69 95 MET A N 1
ATOM 805 C CA . MET A 1 95 ? -2.091 -4.469 -15.626 1.00 84.69 95 MET A CA 1
ATOM 806 C C . MET A 1 95 ? -2.748 -5.108 -14.394 1.00 84.69 95 MET A C 1
ATOM 808 O O . MET A 1 95 ? -3.973 -5.237 -14.393 1.00 84.69 95 MET A O 1
ATOM 812 N N . ARG A 1 96 ? -2.002 -5.448 -13.330 1.00 83.25 96 ARG A N 1
ATOM 813 C CA . ARG A 1 96 ? -2.543 -6.140 -12.135 1.00 83.25 96 ARG A CA 1
ATOM 814 C C . ARG A 1 96 ? -3.686 -5.382 -11.448 1.00 83.25 96 ARG A C 1
ATOM 816 O O . ARG A 1 96 ? -4.624 -5.991 -10.950 1.00 83.25 96 ARG A O 1
ATOM 823 N N . LEU A 1 97 ? -3.647 -4.048 -11.468 1.00 83.94 97 LEU A N 1
ATOM 824 C CA . LEU A 1 97 ? -4.669 -3.195 -10.842 1.00 83.94 97 LEU A CA 1
ATOM 825 C C . LEU A 1 97 ? -5.855 -2.857 -11.760 1.00 83.94 97 LEU A C 1
ATOM 827 O O . LEU A 1 97 ? -6.781 -2.179 -11.324 1.00 83.94 97 LEU A O 1
ATOM 831 N N . LYS A 1 98 ? -5.856 -3.312 -13.020 1.00 82.44 98 LYS A N 1
ATOM 832 C CA . LYS A 1 98 ? -6.884 -2.951 -14.014 1.00 82.44 98 LYS A CA 1
ATOM 833 C C . LYS A 1 98 ? -8.279 -3.515 -13.690 1.00 82.44 98 LYS A C 1
ATOM 835 O O . LYS A 1 98 ? -9.261 -3.045 -14.253 1.00 82.44 98 LYS A O 1
ATOM 840 N N . GLY A 1 99 ? -8.372 -4.511 -12.805 1.00 82.56 99 GLY A N 1
ATOM 841 C CA . GLY A 1 99 ? -9.634 -5.131 -12.378 1.00 82.56 99 GLY A CA 1
ATOM 842 C C . GLY A 1 99 ? -10.372 -4.412 -11.242 1.00 82.56 99 GLY A C 1
ATOM 843 O O . GLY A 1 99 ? -11.493 -4.797 -10.926 1.00 82.56 99 GLY A O 1
ATOM 844 N N . TYR A 1 100 ? -9.770 -3.387 -10.633 1.00 87.50 100 TYR A N 1
ATOM 845 C CA . TYR A 1 100 ? -10.345 -2.660 -9.496 1.00 87.50 100 TYR A CA 1
ATOM 846 C C . TYR A 1 100 ? -11.017 -1.349 -9.931 1.00 87.50 100 TYR A C 1
ATOM 848 O O . TYR A 1 100 ? -10.665 -0.800 -10.981 1.00 87.50 100 TYR A O 1
ATOM 856 N N . PRO A 1 101 ? -11.957 -0.802 -9.133 1.00 91.69 101 PRO A N 1
ATOM 857 C CA . PRO A 1 101 ? -12.533 0.511 -9.396 1.00 91.69 101 PRO A CA 1
ATOM 858 C C . PRO A 1 101 ? -11.438 1.577 -9.494 1.00 91.69 101 PRO A C 1
ATOM 860 O O . PRO A 1 101 ? -10.627 1.755 -8.582 1.00 91.69 101 PRO A O 1
ATOM 863 N N . GLN A 1 102 ? -11.414 2.305 -10.612 1.00 89.44 102 GLN A N 1
ATOM 864 C CA . GLN A 1 102 ? -10.337 3.255 -10.900 1.00 89.44 102 GLN A CA 1
ATOM 865 C C . GLN A 1 102 ? -10.252 4.369 -9.848 1.00 89.44 102 GLN A C 1
ATOM 867 O O . GLN A 1 102 ? -9.159 4.829 -9.524 1.00 89.44 102 GLN A O 1
ATOM 872 N N . GLU A 1 103 ? -11.391 4.789 -9.299 1.00 91.75 103 GLU A N 1
ATOM 873 C CA . GLU A 1 103 ? -11.457 5.809 -8.253 1.00 91.75 103 GLU A CA 1
ATOM 874 C C . GLU A 1 103 ? -10.706 5.366 -6.993 1.00 91.75 103 GLU A C 1
ATOM 876 O O . GLU A 1 103 ? -9.895 6.123 -6.458 1.00 91.75 103 GLU A O 1
ATOM 881 N N . ASP A 1 104 ? -10.908 4.121 -6.566 1.00 91.44 104 ASP A N 1
ATOM 882 C CA . ASP A 1 104 ? -10.282 3.545 -5.377 1.00 91.44 104 ASP A CA 1
ATOM 883 C C . ASP A 1 104 ? -8.774 3.400 -5.588 1.00 91.44 104 ASP A C 1
ATOM 885 O O . ASP A 1 104 ? -7.981 3.762 -4.720 1.00 91.44 104 ASP A O 1
ATOM 889 N N . VAL A 1 105 ? -8.366 2.959 -6.783 1.00 91.88 105 VAL A N 1
ATOM 890 C CA . VAL A 1 105 ? -6.950 2.833 -7.159 1.00 91.88 105 VAL A CA 1
ATOM 891 C C . VAL A 1 105 ? -6.261 4.197 -7.154 1.00 91.88 105 VAL A C 1
ATOM 893 O O . VAL A 1 105 ? -5.126 4.314 -6.691 1.00 91.88 105 VAL A O 1
ATOM 896 N N . VAL A 1 106 ? -6.921 5.243 -7.656 1.00 92.62 106 VAL A N 1
ATOM 897 C CA . VAL A 1 106 ? -6.375 6.609 -7.649 1.00 92.62 106 VAL A CA 1
ATOM 898 C C . VAL A 1 106 ? -6.266 7.145 -6.223 1.00 92.62 106 VAL A C 1
ATOM 900 O O . VAL A 1 106 ? -5.231 7.721 -5.879 1.00 92.62 106 VAL A O 1
ATOM 903 N N . ARG A 1 107 ? -7.277 6.920 -5.373 1.00 93.56 107 ARG A N 1
ATOM 904 C CA . ARG A 1 107 ? -7.221 7.303 -3.952 1.00 93.56 107 ARG A CA 1
ATOM 905 C C . ARG A 1 107 ? -6.089 6.580 -3.223 1.00 93.56 107 ARG A C 1
ATOM 907 O O . ARG A 1 107 ? -5.280 7.241 -2.579 1.00 93.56 107 ARG A O 1
ATOM 914 N N . ALA A 1 108 ? -5.959 5.268 -3.413 1.00 94.00 108 ALA A N 1
ATOM 915 C CA . ALA A 1 108 ? -4.880 4.472 -2.835 1.00 94.00 108 ALA A CA 1
ATOM 916 C C . ALA A 1 108 ? -3.497 4.957 -3.298 1.00 94.00 108 ALA A C 1
ATOM 918 O O . ALA A 1 108 ? -2.606 5.160 -2.479 1.00 94.00 108 ALA A O 1
ATOM 919 N N . ARG A 1 109 ? -3.318 5.240 -4.597 1.00 93.81 109 ARG A N 1
ATOM 920 C CA . ARG A 1 109 ? -2.067 5.823 -5.120 1.00 93.81 109 ARG A CA 1
ATOM 921 C C . ARG A 1 109 ? -1.745 7.165 -4.473 1.00 93.81 109 ARG A C 1
ATOM 923 O O . ARG A 1 109 ? -0.594 7.387 -4.114 1.00 93.81 109 ARG A O 1
ATOM 930 N N . LYS A 1 110 ? -2.743 8.036 -4.305 1.00 95.25 110 LYS A N 1
ATOM 931 C CA . LYS A 1 110 ? -2.564 9.341 -3.657 1.00 95.25 110 LYS A CA 1
ATOM 932 C C . LYS A 1 110 ? -2.147 9.193 -2.191 1.00 95.25 110 LYS A C 1
ATOM 934 O O . LYS A 1 110 ? -1.256 9.917 -1.760 1.00 95.25 110 LYS A O 1
ATOM 939 N N . LEU A 1 111 ? -2.735 8.247 -1.458 1.00 94.50 111 LEU A N 1
ATOM 940 C CA . LEU A 1 111 ? -2.360 7.947 -0.071 1.00 94.50 111 LEU A CA 1
ATOM 941 C C . LEU A 1 111 ? -0.924 7.429 0.031 1.00 94.50 111 LEU A C 1
ATOM 943 O O . LEU A 1 111 ? -0.135 7.982 0.788 1.00 94.50 111 LEU A O 1
ATOM 947 N N . VAL A 1 112 ? -0.544 6.449 -0.795 1.00 94.69 112 VAL A N 1
ATOM 948 C CA . VAL A 1 112 ? 0.833 5.923 -0.815 1.00 94.69 112 VAL A CA 1
ATOM 949 C C . VAL A 1 112 ? 1.839 7.020 -1.165 1.00 94.69 112 VAL A C 1
ATOM 951 O O . VAL A 1 112 ? 2.875 7.135 -0.518 1.00 94.69 112 VAL A O 1
ATOM 954 N N . SER A 1 113 ? 1.525 7.874 -2.144 1.00 93.81 113 SER A N 1
ATOM 955 C CA . SER A 1 113 ? 2.353 9.044 -2.451 1.00 93.81 113 SER A CA 1
ATOM 956 C C . SER A 1 113 ? 2.445 10.021 -1.277 1.00 93.81 113 SER A C 1
ATOM 958 O O . SER A 1 113 ? 3.521 10.562 -1.037 1.00 93.81 113 SER A O 1
ATOM 960 N N . SER A 1 114 ? 1.361 10.224 -0.524 1.00 94.25 114 SER A N 1
ATOM 961 C CA . SER A 1 114 ? 1.379 11.052 0.685 1.00 94.25 114 SER A CA 1
ATOM 962 C C . SER A 1 114 ? 2.303 10.468 1.752 1.00 94.25 114 SER A C 1
ATOM 964 O O . SER A 1 114 ? 3.069 11.220 2.339 1.00 94.25 114 SER A O 1
ATOM 966 N N . PHE A 1 115 ? 2.276 9.150 1.975 1.00 93.69 115 PHE A N 1
ATOM 967 C CA . PHE A 1 115 ? 3.148 8.486 2.950 1.00 93.69 115 PHE A CA 1
ATOM 968 C C . PHE A 1 115 ? 4.626 8.624 2.592 1.00 93.69 115 PHE A C 1
ATOM 970 O O . PHE A 1 115 ? 5.430 8.991 3.438 1.00 93.69 115 PHE A O 1
ATOM 977 N N . ILE A 1 116 ? 4.974 8.407 1.321 1.00 90.75 116 ILE A N 1
ATOM 978 C CA . ILE A 1 116 ? 6.354 8.572 0.841 1.00 90.75 116 ILE A CA 1
ATOM 979 C C . ILE A 1 116 ? 6.820 10.027 1.003 1.00 90.75 116 ILE A C 1
ATOM 981 O O . ILE A 1 116 ? 7.977 10.268 1.321 1.00 90.75 116 ILE A O 1
ATOM 985 N N . THR A 1 117 ? 5.920 10.995 0.804 1.00 93.12 117 THR A N 1
ATOM 986 C CA . THR A 1 117 ? 6.242 12.426 0.937 1.00 93.12 117 THR A CA 1
ATOM 987 C C . THR A 1 117 ? 6.389 12.867 2.396 1.00 93.12 117 THR A C 1
ATOM 989 O O . THR A 1 117 ? 7.103 13.825 2.662 1.00 93.12 117 THR A O 1
ATOM 992 N N . ALA A 1 118 ? 5.707 12.199 3.331 1.00 90.75 118 ALA A N 1
ATOM 993 C CA . ALA A 1 118 ? 5.668 12.584 4.741 1.00 90.75 118 ALA A CA 1
ATOM 994 C C . ALA A 1 118 ? 6.960 12.264 5.517 1.00 90.75 118 ALA A C 1
ATOM 996 O O . ALA A 1 118 ? 7.155 12.841 6.578 1.00 90.75 118 ALA A O 1
ATOM 997 N N . GLU A 1 119 ? 7.820 11.378 4.995 1.00 87.00 119 GLU A N 1
ATOM 998 C CA . GLU A 1 119 ? 9.126 10.964 5.544 1.00 87.00 119 GLU A CA 1
ATOM 999 C C . GLU A 1 119 ? 9.145 10.713 7.069 1.00 87.00 119 GLU A C 1
ATOM 1001 O O . GLU A 1 119 ? 8.967 9.570 7.486 1.00 87.00 119 GLU A O 1
ATOM 1006 N N . GLU A 1 120 ? 9.343 11.747 7.896 1.00 85.50 120 GLU A N 1
ATOM 1007 C CA . GLU A 1 120 ? 9.380 11.672 9.367 1.00 85.50 120 GLU A CA 1
ATOM 1008 C C . GLU A 1 120 ? 7.983 11.503 9.998 1.00 85.50 120 GLU A C 1
ATOM 1010 O O . GLU A 1 120 ? 7.815 10.733 10.941 1.00 85.50 120 GLU A O 1
ATOM 1015 N N . GLU A 1 121 ? 6.953 12.140 9.436 1.00 90.81 121 GLU A N 1
ATOM 1016 C CA . GLU A 1 121 ? 5.566 12.107 9.941 1.00 90.81 121 GLU A CA 1
ATOM 1017 C C . GLU A 1 121 ? 4.745 10.947 9.345 1.00 90.81 121 GLU A C 1
ATOM 1019 O O . GLU A 1 121 ? 3.515 10.902 9.441 1.00 90.81 121 GLU A O 1
ATOM 1024 N N . VAL A 1 122 ? 5.408 9.995 8.678 1.00 92.19 122 VAL A N 1
ATOM 1025 C CA . VAL A 1 122 ? 4.730 8.892 7.985 1.00 92.19 122 VAL A CA 1
ATOM 1026 C C . VAL A 1 122 ? 3.906 8.026 8.940 1.00 92.19 122 VAL A C 1
ATOM 1028 O O . VAL A 1 122 ? 2.819 7.586 8.577 1.00 92.19 122 VAL A O 1
ATOM 1031 N N . GLU A 1 123 ? 4.386 7.831 10.166 1.00 90.81 123 GLU A N 1
ATOM 1032 C CA . GLU A 1 123 ? 3.720 7.028 11.192 1.00 90.81 123 GLU A CA 1
ATOM 1033 C C . GLU A 1 123 ? 2.383 7.652 11.619 1.00 90.81 123 GLU A C 1
ATOM 1035 O O . GLU A 1 123 ? 1.342 7.002 11.537 1.00 90.81 123 GLU A O 1
ATOM 1040 N N . GLU A 1 124 ? 2.390 8.943 11.963 1.00 92.31 124 GLU A N 1
ATOM 1041 C CA . GLU A 1 124 ? 1.181 9.687 12.334 1.00 92.31 124 GLU A CA 1
ATOM 1042 C C . GLU A 1 124 ? 0.179 9.716 11.171 1.00 92.31 124 GLU A C 1
ATOM 1044 O O . GLU A 1 124 ? -1.016 9.482 11.352 1.00 92.31 124 GLU A O 1
ATOM 1049 N N . LYS A 1 125 ? 0.661 9.897 9.934 1.00 93.62 125 LYS A N 1
ATOM 1050 C CA . LYS A 1 125 ? -0.194 9.859 8.738 1.00 93.62 125 LYS A CA 1
ATOM 1051 C C . LYS A 1 125 ? -0.835 8.492 8.502 1.00 93.62 125 LYS A C 1
ATOM 1053 O O . LYS A 1 125 ? -1.968 8.444 8.013 1.00 93.62 125 LYS A O 1
ATOM 1058 N N . ILE A 1 126 ? -0.137 7.399 8.814 1.00 93.88 126 ILE A N 1
ATOM 1059 C CA . ILE A 1 126 ? -0.691 6.042 8.732 1.00 93.88 126 ILE A CA 1
ATOM 1060 C C . ILE A 1 126 ? -1.776 5.860 9.794 1.00 93.88 126 ILE A C 1
ATOM 1062 O O . ILE A 1 126 ? -2.858 5.376 9.460 1.00 93.88 126 ILE A O 1
ATOM 1066 N N . GLU A 1 127 ? -1.536 6.290 11.033 1.00 91.56 127 GLU A N 1
ATOM 1067 C CA . GLU A 1 127 ? -2.528 6.210 12.112 1.00 91.56 127 GLU A CA 1
ATOM 1068 C C . GLU A 1 127 ? -3.783 7.036 11.798 1.00 91.56 127 GLU A C 1
ATOM 1070 O O . GLU A 1 127 ? -4.897 6.509 11.855 1.00 91.56 127 GLU A O 1
ATOM 1075 N N . GLU A 1 128 ? -3.626 8.283 11.343 1.00 93.38 128 GLU A N 1
ATOM 1076 C CA . GLU A 1 128 ? -4.740 9.128 10.899 1.00 93.38 128 GLU A CA 1
ATOM 1077 C C . GLU A 1 128 ? -5.551 8.468 9.765 1.00 93.38 128 GLU A C 1
ATOM 1079 O O . GLU A 1 128 ? -6.785 8.492 9.755 1.00 93.38 128 GLU A O 1
ATOM 1084 N N . ALA A 1 129 ? -4.871 7.889 8.769 1.00 93.94 129 ALA A N 1
ATOM 1085 C CA . ALA A 1 129 ? -5.531 7.203 7.658 1.00 93.94 129 ALA A CA 1
ATOM 1086 C C . ALA A 1 129 ? -6.265 5.937 8.127 1.00 93.94 129 ALA A C 1
ATOM 1088 O O . ALA A 1 129 ? -7.332 5.603 7.598 1.00 93.94 129 ALA A O 1
ATOM 1089 N N . ALA A 1 130 ? -5.728 5.250 9.139 1.00 92.44 130 ALA A N 1
ATOM 1090 C CA . ALA A 1 130 ? -6.385 4.122 9.784 1.00 92.44 130 ALA A CA 1
ATOM 1091 C C . ALA A 1 130 ? -7.654 4.566 10.525 1.00 92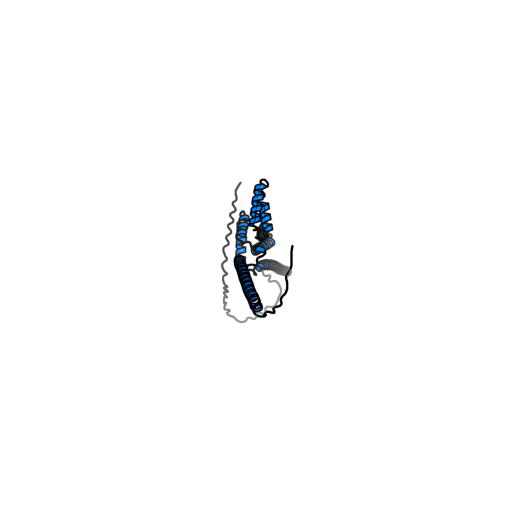.44 130 ALA A C 1
ATOM 1093 O O . ALA A 1 130 ? -8.683 3.895 10.434 1.00 92.44 130 ALA A O 1
ATOM 1094 N N . GLU A 1 131 ? -7.615 5.703 11.226 1.00 89.38 131 GLU A N 1
ATOM 1095 C CA . GLU A 1 131 ? -8.775 6.293 11.907 1.00 89.38 131 GLU A CA 1
ATOM 1096 C C . GLU A 1 131 ? -9.896 6.667 10.952 1.00 89.38 131 GLU A C 1
ATOM 1098 O O . GLU A 1 131 ? -11.055 6.349 11.226 1.00 89.38 131 GLU A O 1
ATOM 1103 N N . ARG A 1 132 ? -9.547 7.245 9.800 1.00 91.69 132 ARG A N 1
ATOM 1104 C CA . ARG A 1 132 ? -10.502 7.550 8.727 1.00 91.69 132 ARG A CA 1
ATOM 1105 C C . ARG A 1 132 ? -11.039 6.301 8.011 1.00 91.69 132 ARG A C 1
ATOM 1107 O O . ARG A 1 132 ? -12.026 6.408 7.289 1.00 91.69 132 ARG A O 1
ATOM 1114 N N . GLY A 1 133 ? -10.423 5.130 8.204 1.00 89.06 133 GLY A N 1
ATOM 1115 C CA . GLY A 1 133 ? -10.793 3.886 7.519 1.00 89.06 133 GLY A CA 1
ATOM 1116 C C . GLY A 1 133 ? -10.382 3.853 6.042 1.00 89.06 133 GLY A C 1
ATOM 1117 O O . GLY A 1 133 ? -10.987 3.143 5.244 1.00 89.06 133 GLY A O 1
ATOM 1118 N N . GLU A 1 134 ? -9.374 4.642 5.663 1.00 91.44 134 GLU A N 1
ATOM 1119 C CA . GLU A 1 134 ? -8.888 4.756 4.280 1.00 91.44 134 GLU A CA 1
ATOM 1120 C C . GLU A 1 134 ? -7.832 3.690 3.937 1.00 91.44 134 GLU A C 1
ATOM 1122 O O . GLU A 1 134 ? -7.587 3.407 2.759 1.00 91.44 134 GLU A O 1
ATOM 1127 N N . LEU A 1 135 ? -7.217 3.081 4.960 1.00 91.38 135 LEU A N 1
ATOM 1128 C CA . LEU A 1 135 ? -6.304 1.950 4.808 1.00 91.38 135 LEU A CA 1
ATOM 1129 C C . LEU A 1 135 ? -7.087 0.698 4.406 1.00 91.38 135 LEU A C 1
ATOM 1131 O O . LEU A 1 135 ? -7.673 0.007 5.232 1.00 91.38 135 LEU A O 1
ATOM 1135 N N . THR A 1 136 ? -7.091 0.426 3.107 1.00 91.56 136 THR A N 1
ATOM 1136 C CA . THR A 1 136 ? -7.721 -0.752 2.503 1.00 91.56 136 THR A CA 1
ATOM 1137 C C . THR A 1 136 ? -6.660 -1.697 1.952 1.00 91.56 136 THR A C 1
ATOM 1139 O O . THR A 1 136 ? -5.532 -1.288 1.676 1.00 91.56 136 THR A O 1
ATOM 1142 N N . GLU A 1 137 ? -7.031 -2.952 1.700 1.00 91.44 137 GLU A N 1
ATOM 1143 C CA . GLU A 1 137 ? -6.169 -3.940 1.031 1.00 91.44 137 GLU A CA 1
ATOM 1144 C C . GLU A 1 137 ? -5.602 -3.421 -0.308 1.00 91.44 137 GLU A C 1
ATOM 1146 O O . GLU A 1 137 ? -4.463 -3.704 -0.684 1.00 91.44 137 GLU A O 1
ATOM 1151 N N . LEU A 1 138 ? -6.352 -2.563 -1.008 1.00 92.12 138 LEU A N 1
ATOM 1152 C CA . LEU A 1 138 ? -5.904 -1.945 -2.255 1.00 92.12 138 LEU A CA 1
ATOM 1153 C C . LEU A 1 138 ? -4.655 -1.066 -2.068 1.00 92.12 138 LEU A C 1
ATOM 1155 O O . LEU A 1 138 ? -3.819 -0.990 -2.970 1.00 92.12 138 LEU A O 1
ATOM 1159 N N . VAL A 1 139 ? -4.497 -0.431 -0.902 1.00 94.31 139 VAL A N 1
ATOM 1160 C CA . VAL A 1 139 ? -3.302 0.352 -0.548 1.00 94.31 139 VAL A CA 1
ATOM 1161 C C . VAL A 1 139 ? -2.081 -0.562 -0.465 1.00 94.31 139 VAL A C 1
ATOM 1163 O O . VAL A 1 139 ? -1.060 -0.252 -1.083 1.00 94.31 139 VAL A O 1
ATOM 1166 N N . LEU A 1 140 ? -2.198 -1.716 0.202 1.00 94.12 140 LEU A N 1
ATOM 1167 C CA . LEU A 1 140 ? -1.128 -2.720 0.265 1.00 94.12 140 LEU A CA 1
ATOM 1168 C C . LEU A 1 140 ? -0.718 -3.183 -1.130 1.00 94.12 140 LEU A C 1
ATOM 1170 O O . LEU A 1 140 ? 0.469 -3.244 -1.441 1.00 94.12 140 LEU A O 1
ATOM 1174 N N . MET A 1 141 ? -1.687 -3.430 -2.008 1.00 92.62 141 MET A N 1
ATOM 1175 C CA . MET A 1 141 ? -1.402 -3.877 -3.369 1.00 92.62 141 MET A CA 1
ATOM 1176 C C . MET A 1 141 ? -0.735 -2.796 -4.232 1.00 92.62 141 MET A C 1
ATOM 1178 O O . MET A 1 141 ? 0.109 -3.098 -5.079 1.00 92.62 141 MET A O 1
ATOM 1182 N N . VAL A 1 142 ? -1.057 -1.518 -4.008 1.00 93.94 142 VAL A N 1
ATOM 1183 C CA . VAL A 1 142 ? -0.348 -0.398 -4.646 1.00 93.94 142 VAL A CA 1
ATOM 1184 C C . VAL A 1 142 ? 1.094 -0.300 -4.142 1.00 93.94 142 VAL A C 1
ATOM 1186 O O . VAL A 1 142 ? 1.996 -0.128 -4.965 1.00 93.94 142 VAL A O 1
ATOM 1189 N N . ILE A 1 143 ? 1.327 -0.442 -2.832 1.00 94.44 143 ILE A N 1
ATOM 1190 C CA . ILE A 1 143 ? 2.681 -0.477 -2.250 1.00 94.44 143 ILE A CA 1
ATOM 1191 C C . ILE A 1 143 ? 3.462 -1.662 -2.824 1.00 94.44 143 ILE A C 1
ATOM 1193 O O . ILE A 1 143 ? 4.591 -1.492 -3.276 1.00 94.44 143 ILE A O 1
ATOM 1197 N N . TRP A 1 144 ? 2.840 -2.838 -2.897 1.00 94.38 144 TRP A N 1
ATOM 1198 C CA . TRP A 1 144 ? 3.455 -4.046 -3.437 1.00 94.38 144 TRP A CA 1
ATOM 1199 C C . TRP A 1 144 ? 3.855 -3.898 -4.908 1.00 94.38 144 TRP A C 1
ATOM 1201 O O . TRP A 1 144 ? 4.964 -4.268 -5.281 1.00 94.38 144 TRP A O 1
ATOM 1211 N N . ASN A 1 145 ? 3.020 -3.268 -5.740 1.00 93.25 145 ASN A N 1
ATOM 1212 C CA . ASN A 1 145 ? 3.395 -2.978 -7.126 1.00 93.25 145 ASN A CA 1
ATOM 1213 C C . ASN A 1 145 ? 4.580 -2.008 -7.223 1.00 93.25 145 ASN A C 1
ATOM 1215 O O . ASN A 1 145 ? 5.433 -2.178 -8.088 1.00 93.25 145 ASN A O 1
ATOM 1219 N N . ARG A 1 146 ? 4.664 -0.998 -6.345 1.00 91.81 146 ARG A N 1
ATOM 1220 C CA . ARG A 1 146 ? 5.841 -0.111 -6.282 1.00 91.81 146 ARG A CA 1
ATOM 1221 C C . ARG A 1 146 ? 7.090 -0.857 -5.817 1.00 91.81 146 ARG A C 1
ATOM 1223 O O . ARG A 1 146 ? 8.166 -0.604 -6.345 1.00 91.81 146 ARG A O 1
ATOM 1230 N N . LEU A 1 147 ? 6.936 -1.792 -4.886 1.00 93.62 147 LEU A N 1
ATOM 1231 C CA . LEU A 1 147 ? 8.017 -2.643 -4.400 1.00 93.62 147 LEU A CA 1
ATOM 1232 C C . LEU A 1 147 ? 8.536 -3.583 -5.499 1.00 93.62 147 LEU A C 1
ATOM 1234 O O . LEU A 1 147 ? 9.744 -3.751 -5.627 1.00 93.62 147 LEU A O 1
ATOM 1238 N N . ASP A 1 148 ? 7.645 -4.169 -6.307 1.00 91.06 148 ASP A N 1
ATOM 1239 C CA . ASP A 1 148 ? 8.019 -5.036 -7.436 1.00 91.06 148 ASP A CA 1
ATOM 1240 C C . ASP A 1 148 ? 8.791 -4.255 -8.512 1.00 91.06 148 ASP A C 1
ATOM 1242 O O . ASP A 1 148 ? 9.768 -4.761 -9.054 1.00 91.06 148 ASP A O 1
ATOM 1246 N N . LEU A 1 149 ? 8.411 -2.995 -8.763 1.00 90.69 149 LEU A N 1
ATOM 1247 C CA . LEU A 1 149 ? 9.165 -2.091 -9.640 1.00 90.69 149 LEU A CA 1
ATOM 1248 C C . LEU A 1 149 ? 10.562 -1.797 -9.078 1.00 90.69 149 LEU A C 1
ATOM 1250 O O . LEU A 1 149 ? 11.554 -2.044 -9.756 1.00 90.69 149 LEU A O 1
ATOM 1254 N N . ALA A 1 150 ? 10.649 -1.383 -7.811 1.00 92.44 150 ALA A N 1
ATOM 1255 C CA . ALA A 1 150 ? 11.926 -1.078 -7.163 1.00 92.44 150 ALA A CA 1
ATOM 1256 C C . ALA A 1 150 ? 12.885 -2.283 -7.128 1.00 92.44 150 ALA A C 1
ATOM 1258 O O . ALA A 1 150 ? 14.099 -2.114 -7.206 1.00 92.44 150 ALA A O 1
ATOM 1259 N N . ARG A 1 151 ? 12.350 -3.511 -7.034 1.00 91.00 151 ARG A N 1
ATOM 1260 C CA . ARG A 1 151 ? 13.137 -4.753 -7.123 1.00 91.00 151 ARG A CA 1
ATOM 1261 C C . ARG A 1 151 ? 13.735 -4.985 -8.505 1.00 91.00 151 ARG A C 1
ATOM 1263 O O . ARG A 1 151 ? 14.829 -5.527 -8.575 1.00 91.00 151 ARG A O 1
ATOM 1270 N N . ARG A 1 152 ? 13.035 -4.609 -9.577 1.00 87.19 152 ARG A N 1
ATOM 1271 C CA . ARG A 1 152 ? 13.542 -4.739 -10.955 1.00 87.19 152 ARG A CA 1
ATOM 1272 C C . ARG A 1 152 ? 14.545 -3.649 -11.305 1.00 87.19 152 ARG A C 1
ATOM 1274 O O . ARG A 1 152 ? 15.476 -3.911 -12.056 1.00 87.19 152 ARG A O 1
ATOM 1281 N N . ASP A 1 153 ? 14.374 -2.469 -10.717 1.00 90.00 153 ASP A N 1
ATOM 1282 C CA . ASP A 1 153 ? 15.288 -1.335 -10.875 1.00 90.00 153 ASP A CA 1
ATOM 1283 C C . ASP A 1 153 ? 16.523 -1.431 -9.943 1.00 90.00 153 ASP A C 1
ATOM 1285 O O . ASP A 1 153 ? 17.381 -0.550 -9.954 1.00 90.00 153 ASP A O 1
ATOM 1289 N N . ASP A 1 154 ? 16.633 -2.499 -9.135 1.00 91.25 154 ASP A N 1
ATOM 1290 C CA . ASP A 1 154 ? 17.696 -2.737 -8.142 1.00 91.25 154 ASP A CA 1
ATOM 1291 C C . ASP A 1 154 ? 17.885 -1.589 -7.115 1.00 91.25 154 ASP A C 1
ATOM 1293 O O . ASP A 1 154 ? 18.952 -1.413 -6.508 1.00 91.25 154 ASP A O 1
ATOM 1297 N N . GLU A 1 155 ? 16.822 -0.825 -6.841 1.00 93.56 155 GLU A N 1
ATOM 1298 C CA . GLU A 1 155 ? 16.831 0.326 -5.931 1.00 93.56 155 GLU A CA 1
ATOM 1299 C C . GLU A 1 155 ? 16.741 -0.104 -4.455 1.00 93.56 155 GLU A C 1
ATOM 1301 O O . GLU A 1 155 ? 15.690 -0.064 -3.814 1.00 93.56 155 GLU A O 1
ATOM 1306 N N . LYS A 1 156 ? 17.874 -0.507 -3.871 1.00 93.31 156 LYS A N 1
ATOM 1307 C CA . LYS A 1 156 ? 17.946 -1.071 -2.504 1.00 93.31 156 LYS A CA 1
ATOM 1308 C C . LYS A 1 156 ? 17.322 -0.205 -1.406 1.00 93.31 156 LYS A C 1
ATOM 1310 O O . LYS A 1 156 ? 16.749 -0.752 -0.462 1.00 93.31 156 LYS A O 1
ATOM 1315 N N . ASP A 1 157 ? 17.455 1.115 -1.493 1.00 92.69 157 ASP A N 1
ATOM 1316 C CA . ASP A 1 157 ? 16.901 2.021 -0.483 1.00 92.69 157 ASP A CA 1
ATOM 1317 C C . ASP A 1 157 ? 15.382 2.163 -0.620 1.00 92.69 157 ASP A C 1
ATOM 1319 O O . ASP A 1 157 ? 14.684 2.114 0.393 1.00 92.69 157 ASP A O 1
ATOM 1323 N N . ALA A 1 158 ? 14.863 2.212 -1.853 1.00 92.06 158 ALA A N 1
ATOM 1324 C CA . ALA A 1 158 ? 13.427 2.191 -2.124 1.00 92.06 158 ALA A CA 1
ATOM 1325 C C . ALA A 1 158 ? 12.793 0.859 -1.701 1.00 92.06 158 ALA A C 1
ATOM 1327 O O . ALA A 1 158 ? 11.726 0.842 -1.095 1.00 92.06 158 ALA A O 1
ATOM 1328 N N . ILE A 1 159 ? 13.472 -0.267 -1.948 1.00 94.00 159 ILE A N 1
ATOM 1329 C CA . ILE A 1 159 ? 13.016 -1.586 -1.489 1.00 94.00 159 ILE A CA 1
ATOM 1330 C C . ILE A 1 159 ? 12.877 -1.604 0.038 1.00 94.00 159 ILE A C 1
ATOM 1332 O O . ILE A 1 159 ? 11.874 -2.089 0.556 1.00 94.00 159 ILE A O 1
ATOM 1336 N N . ARG A 1 160 ? 13.862 -1.063 0.769 1.00 94.75 160 ARG A N 1
ATOM 1337 C CA . ARG A 1 160 ? 13.845 -1.039 2.239 1.00 94.75 160 ARG A CA 1
ATOM 1338 C C . ARG A 1 160 ? 12.729 -0.148 2.783 1.00 94.75 160 ARG A C 1
ATOM 1340 O O . ARG A 1 160 ? 12.011 -0.578 3.681 1.00 94.75 160 ARG A O 1
ATOM 1347 N N . SER A 1 161 ? 12.580 1.067 2.256 1.00 92.75 161 SER A N 1
ATOM 1348 C CA . SER A 1 161 ? 11.549 2.004 2.718 1.00 92.75 161 SER A CA 1
ATOM 1349 C C . SER A 1 161 ? 10.137 1.503 2.402 1.00 92.75 161 SER A C 1
ATOM 1351 O O . SER A 1 161 ? 9.264 1.551 3.267 1.00 92.75 161 SER A O 1
ATOM 1353 N N . LEU A 1 162 ? 9.919 0.938 1.210 1.00 94.56 162 LEU A N 1
ATOM 1354 C CA . LEU A 1 162 ? 8.630 0.367 0.818 1.00 94.56 162 LEU A CA 1
ATOM 1355 C C . LEU A 1 162 ? 8.285 -0.917 1.590 1.00 94.56 162 LEU A C 1
ATOM 1357 O O . LEU A 1 162 ? 7.113 -1.120 1.891 1.00 94.56 162 LEU A O 1
ATOM 1361 N N . ASP A 1 163 ? 9.258 -1.768 1.940 1.00 94.94 163 ASP A N 1
ATOM 1362 C CA . ASP A 1 163 ? 9.021 -2.962 2.775 1.00 94.94 163 ASP A CA 1
ATOM 1363 C C . ASP A 1 163 ? 8.608 -2.581 4.205 1.00 94.94 163 ASP A C 1
ATOM 1365 O O . ASP A 1 163 ? 7.666 -3.155 4.753 1.00 94.94 163 ASP A O 1
ATOM 1369 N N . LEU A 1 164 ? 9.258 -1.569 4.792 1.00 94.25 164 LEU A N 1
ATOM 1370 C CA . LEU A 1 164 ? 8.867 -1.027 6.097 1.00 94.25 164 LEU A CA 1
ATOM 1371 C C . LEU A 1 164 ? 7.453 -0.439 6.051 1.00 94.25 164 LEU A C 1
ATOM 1373 O O . LEU A 1 164 ? 6.631 -0.755 6.913 1.00 94.25 164 LEU A O 1
ATOM 1377 N N . LEU A 1 165 ? 7.155 0.350 5.015 1.00 94.19 165 LEU A N 1
ATOM 1378 C CA . LEU A 1 165 ? 5.829 0.924 4.806 1.00 94.19 165 LEU A CA 1
ATOM 1379 C C . LEU A 1 165 ? 4.762 -0.166 4.636 1.00 94.19 165 LEU A C 1
ATOM 1381 O O . LEU A 1 165 ? 3.711 -0.093 5.267 1.00 94.19 165 LEU A O 1
ATOM 1385 N N . TYR A 1 166 ? 5.040 -1.193 3.827 1.00 95.25 166 TYR A N 1
ATOM 1386 C CA . TYR A 1 166 ? 4.139 -2.327 3.620 1.00 95.25 166 TYR A CA 1
ATOM 1387 C C . TYR A 1 166 ? 3.792 -2.999 4.949 1.00 95.25 166 TYR A C 1
ATOM 1389 O O . TYR A 1 166 ? 2.617 -3.112 5.287 1.00 95.25 166 TYR A O 1
ATOM 1397 N N . ARG A 1 167 ? 4.808 -3.383 5.734 1.00 95.25 167 ARG A N 1
ATOM 1398 C CA . ARG A 1 167 ? 4.592 -4.065 7.018 1.00 95.25 167 ARG A CA 1
ATOM 1399 C C . ARG A 1 167 ? 3.821 -3.197 7.996 1.00 95.25 167 ARG A C 1
ATOM 1401 O O . ARG A 1 167 ? 2.949 -3.70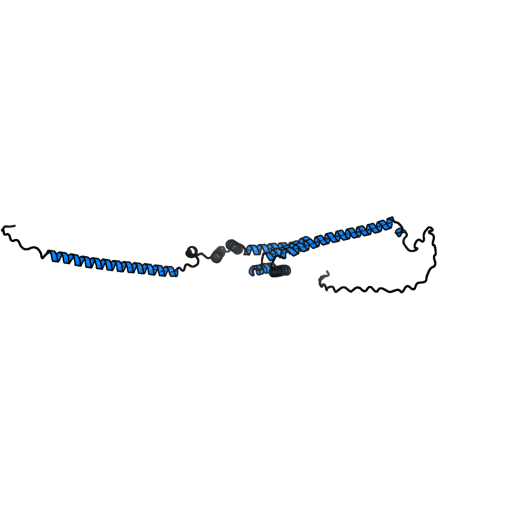2 8.691 1.00 95.25 167 ARG A O 1
ATOM 1408 N N . ARG A 1 168 ? 4.127 -1.900 8.055 1.00 94.31 168 ARG A N 1
ATOM 1409 C CA . ARG A 1 168 ? 3.459 -0.990 8.985 1.00 94.31 168 ARG A CA 1
ATOM 1410 C C . ARG A 1 168 ? 1.986 -0.780 8.641 1.00 94.31 168 ARG A C 1
ATOM 1412 O O . ARG A 1 168 ? 1.147 -0.757 9.539 1.00 94.31 168 ARG A O 1
ATOM 1419 N N . VAL A 1 169 ? 1.673 -0.647 7.354 1.00 94.50 169 VAL A N 1
ATOM 1420 C CA . VAL A 1 169 ? 0.288 -0.541 6.879 1.00 94.50 169 VAL A CA 1
ATOM 1421 C C . VAL A 1 169 ? -0.456 -1.862 7.088 1.00 94.50 169 VAL A C 1
ATOM 1423 O O . VAL A 1 169 ? -1.604 -1.850 7.525 1.00 94.50 169 VAL A O 1
ATOM 1426 N N . GLU A 1 170 ? 0.196 -3.000 6.840 1.00 94.31 170 GLU A N 1
ATOM 1427 C CA . GLU A 1 170 ? -0.373 -4.336 7.054 1.00 94.31 170 GLU A CA 1
ATOM 1428 C C . GLU A 1 170 ? -0.731 -4.560 8.527 1.00 94.31 170 GLU A C 1
ATOM 1430 O O . GLU A 1 170 ? -1.847 -4.982 8.831 1.00 94.31 170 GLU A O 1
ATOM 1435 N N . THR A 1 171 ? 0.159 -4.207 9.460 1.00 91.25 171 THR A N 1
ATOM 1436 C CA . THR A 1 171 ? -0.136 -4.330 10.894 1.00 91.25 171 THR A CA 1
ATOM 1437 C C . THR A 1 171 ? -1.283 -3.429 11.331 1.00 91.25 171 THR A C 1
ATOM 1439 O O . THR A 1 171 ? -2.090 -3.847 12.162 1.00 91.25 171 THR A O 1
ATOM 1442 N N . GLU A 1 172 ? -1.406 -2.225 10.769 1.00 91.19 172 GLU A N 1
ATOM 1443 C CA . GLU A 1 172 ? -2.491 -1.314 11.140 1.00 91.19 172 GLU A CA 1
ATOM 1444 C C . GLU A 1 172 ? -3.853 -1.778 10.599 1.00 91.19 172 GLU A C 1
ATOM 1446 O O . GLU A 1 172 ? -4.862 -1.665 11.299 1.00 91.19 172 GLU A O 1
ATOM 1451 N N . ILE A 1 173 ? -3.883 -2.397 9.413 1.00 91.44 173 ILE A N 1
ATOM 1452 C CA . ILE A 1 173 ? -5.080 -3.079 8.893 1.00 91.44 173 ILE A CA 1
ATOM 1453 C C . ILE A 1 173 ? -5.456 -4.253 9.809 1.00 91.44 173 ILE A C 1
ATOM 1455 O O . ILE A 1 173 ? -6.591 -4.328 10.285 1.00 91.44 173 ILE A O 1
ATOM 1459 N N . LEU A 1 174 ? -4.496 -5.115 10.157 1.00 89.81 174 LEU A N 1
ATOM 1460 C CA . LEU A 1 174 ? -4.738 -6.258 11.046 1.00 89.81 174 LEU A CA 1
ATOM 1461 C C . LEU A 1 174 ? -5.227 -5.828 12.437 1.00 89.81 174 LEU A C 1
ATOM 1463 O O . LEU A 1 174 ? -6.103 -6.469 13.018 1.00 89.81 174 LEU A O 1
ATOM 1467 N N . LYS A 1 175 ? -4.713 -4.717 12.973 1.00 87.88 175 LYS A N 1
ATOM 1468 C CA . LYS A 1 175 ? -5.151 -4.142 14.254 1.00 87.88 175 LYS A CA 1
ATOM 1469 C C . LYS A 1 175 ? -6.615 -3.692 14.218 1.00 87.88 175 LYS A C 1
ATOM 1471 O O . LYS A 1 175 ? -7.313 -3.811 15.227 1.00 87.88 175 LYS A O 1
ATOM 1476 N N . ARG A 1 176 ? -7.102 -3.211 13.069 1.00 83.56 176 ARG A N 1
ATOM 1477 C CA . ARG A 1 176 ? -8.510 -2.826 12.865 1.00 83.56 176 ARG A CA 1
ATOM 1478 C C . ARG A 1 176 ? -9.423 -4.036 12.708 1.00 83.56 176 ARG A C 1
ATOM 1480 O O . ARG A 1 176 ? -10.508 -4.059 13.290 1.00 83.56 176 ARG A O 1
ATOM 1487 N N . GLU A 1 177 ? -8.973 -5.039 11.966 1.00 85.69 177 GLU A N 1
ATOM 1488 C CA . GLU A 1 177 ? -9.722 -6.278 11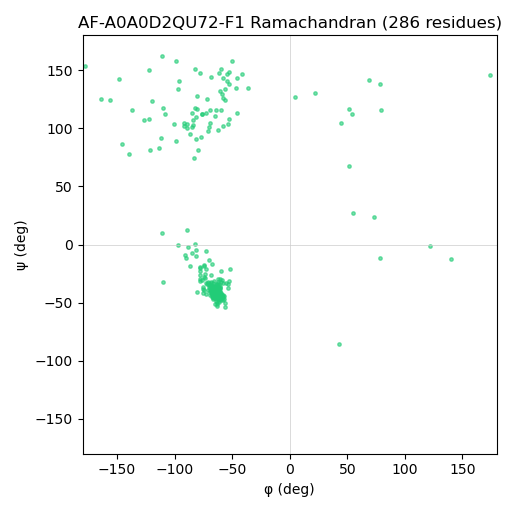.731 1.00 85.69 177 GLU A CA 1
ATOM 1489 C C . GLU A 1 177 ? -9.742 -7.212 12.950 1.00 85.69 177 GLU A C 1
ATOM 1491 O O . GLU A 1 177 ? -10.610 -8.081 13.059 1.00 85.69 177 GLU A O 1
ATOM 1496 N N . ALA A 1 178 ? -8.827 -7.019 13.904 1.00 87.31 178 ALA A N 1
ATOM 1497 C CA . ALA A 1 178 ? -8.736 -7.822 15.113 1.00 87.31 178 ALA A CA 1
ATOM 1498 C C . ALA A 1 178 ? -10.063 -7.876 15.897 1.00 87.31 178 ALA A C 1
ATOM 1500 O O . ALA A 1 178 ? -10.835 -6.908 15.964 1.00 87.31 178 ALA A O 1
ATOM 1501 N N . SER A 1 179 ? -10.314 -9.019 16.546 1.00 85.19 179 SER A N 1
ATOM 1502 C CA . SER A 1 179 ? -11.506 -9.202 17.378 1.00 85.19 179 SER A CA 1
ATOM 1503 C C . SER A 1 179 ? -11.546 -8.172 18.519 1.00 85.19 179 SER A C 1
ATOM 1505 O O . SER A 1 179 ? -10.487 -7.756 19.003 1.00 85.19 179 SER A O 1
ATOM 1507 N N . PRO A 1 180 ? -12.738 -7.772 19.004 1.00 84.69 180 PRO A N 1
ATOM 1508 C CA . PRO A 1 180 ? -12.850 -6.836 20.126 1.00 84.69 180 PRO A CA 1
ATOM 1509 C C . PRO A 1 180 ? -12.049 -7.276 21.362 1.00 84.69 180 PRO A C 1
ATOM 1511 O O . PRO A 1 180 ? -11.462 -6.445 22.046 1.00 84.69 180 PRO A O 1
ATOM 1514 N N . ALA A 1 181 ? -11.943 -8.590 21.603 1.00 85.50 181 ALA A N 1
ATOM 1515 C CA . ALA A 1 181 ? -11.153 -9.153 22.700 1.00 85.50 181 ALA A CA 1
ATOM 1516 C C . ALA A 1 181 ? -9.646 -8.930 22.514 1.00 85.50 181 ALA A C 1
ATOM 1518 O O . ALA A 1 181 ? -8.947 -8.601 23.469 1.00 85.50 181 ALA A O 1
ATOM 1519 N N . MET A 1 182 ? -9.148 -9.097 21.287 1.00 86.56 182 MET A N 1
ATOM 1520 C CA . MET A 1 182 ? -7.736 -8.903 20.965 1.00 86.56 182 MET A CA 1
ATOM 1521 C C . MET A 1 182 ? -7.350 -7.421 21.017 1.00 86.56 182 MET A C 1
ATOM 1523 O O . MET A 1 182 ? -6.293 -7.078 21.541 1.00 86.56 182 MET A O 1
ATOM 1527 N N . ARG A 1 183 ? -8.237 -6.537 20.540 1.00 85.62 183 ARG A N 1
ATOM 1528 C CA . ARG A 1 183 ? -8.068 -5.082 20.665 1.00 85.62 183 ARG A CA 1
ATOM 1529 C C . ARG A 1 183 ? -8.016 -4.647 22.123 1.00 85.62 183 ARG A C 1
ATOM 1531 O O . ARG A 1 183 ? -7.083 -3.954 22.512 1.00 85.62 183 ARG A O 1
ATOM 1538 N N . LEU A 1 184 ? -8.956 -5.131 22.935 1.00 86.81 184 LEU A N 1
ATOM 1539 C CA . LEU A 1 184 ? -8.949 -4.889 24.372 1.00 86.81 184 LEU A CA 1
ATOM 1540 C C . LEU A 1 184 ? -7.643 -5.371 25.009 1.00 86.81 184 LEU A C 1
ATOM 1542 O O . LEU A 1 184 ? -7.041 -4.631 25.770 1.00 86.81 184 LEU A O 1
ATOM 1546 N N . LEU A 1 185 ? -7.174 -6.579 24.695 1.00 86.00 185 LEU A N 1
ATOM 1547 C CA . LEU A 1 185 ? -5.916 -7.082 25.250 1.00 86.00 185 LEU A CA 1
ATOM 1548 C C . LEU A 1 185 ? -4.732 -6.164 24.914 1.00 86.00 185 LEU A C 1
ATOM 1550 O O . LEU A 1 185 ? -3.946 -5.841 25.801 1.00 86.00 185 LEU A O 1
ATOM 1554 N N . ASN A 1 186 ? -4.628 -5.726 23.659 1.00 86.50 186 ASN A N 1
ATOM 1555 C CA . ASN A 1 186 ? -3.581 -4.806 23.221 1.00 86.50 186 ASN A CA 1
ATOM 1556 C C . ASN A 1 186 ? -3.631 -3.476 23.993 1.00 86.50 186 ASN A C 1
ATOM 1558 O O . ASN A 1 186 ? -2.613 -2.987 24.476 1.00 86.50 186 ASN A O 1
ATOM 1562 N N . ASP A 1 187 ? -4.832 -2.938 24.184 1.00 84.81 187 ASP A N 1
ATOM 1563 C CA . ASP A 1 187 ? -5.082 -1.746 24.991 1.00 84.81 187 ASP A CA 1
ATOM 1564 C C . ASP A 1 187 ? -4.672 -1.922 26.459 1.00 84.81 187 ASP A C 1
ATOM 1566 O O . ASP A 1 187 ? -4.039 -1.040 27.037 1.00 84.81 187 ASP A O 1
ATOM 1570 N N . LEU A 1 188 ? -5.015 -3.061 27.071 1.00 85.62 188 LEU A N 1
ATOM 1571 C CA . LEU A 1 188 ? -4.675 -3.360 28.465 1.00 85.62 188 LEU A CA 1
ATOM 1572 C C . LEU A 1 188 ? -3.161 -3.476 28.677 1.00 85.62 188 LEU A C 1
ATOM 1574 O O . LEU A 1 188 ? -2.658 -3.025 29.708 1.00 85.62 188 LEU A O 1
ATOM 1578 N N . LEU A 1 189 ? -2.451 -4.068 27.711 1.00 83.00 189 LEU A N 1
ATOM 1579 C CA . LEU A 1 189 ? -0.994 -4.198 27.738 1.00 83.00 189 LEU A CA 1
ATOM 1580 C C . LEU A 1 189 ? -0.307 -2.836 27.595 1.00 83.00 189 LEU A C 1
ATOM 1582 O O . LEU A 1 189 ? 0.623 -2.553 28.346 1.00 83.00 189 LEU A O 1
ATOM 1586 N N . ASN A 1 190 ? -0.800 -1.975 26.701 1.00 84.69 190 ASN A N 1
ATOM 1587 C CA . ASN A 1 190 ? -0.249 -0.631 26.505 1.00 84.69 190 ASN A CA 1
ATOM 1588 C C . ASN A 1 190 ? -0.487 0.309 27.699 1.00 84.69 190 ASN A C 1
ATOM 1590 O O . ASN A 1 190 ? 0.279 1.242 27.892 1.00 84.69 190 ASN A O 1
ATOM 1594 N N . MET A 1 191 ? -1.532 0.079 28.500 1.00 78.75 191 MET A N 1
ATOM 1595 C CA . MET A 1 191 ? -1.831 0.884 29.695 1.00 78.75 191 MET A CA 1
ATOM 1596 C C . MET A 1 191 ? -1.020 0.507 30.943 1.00 78.75 191 MET A C 1
ATOM 1598 O O . MET A 1 191 ? -1.137 1.177 31.969 1.00 78.75 191 MET A O 1
ATOM 1602 N N . HIS A 1 192 ? -0.286 -0.607 30.935 1.00 79.06 192 HIS A N 1
ATOM 1603 C CA . HIS A 1 192 ? 0.384 -1.088 32.140 1.00 79.06 192 HIS A CA 1
ATOM 1604 C C . HIS A 1 192 ? 1.716 -0.350 32.375 1.00 79.06 192 HIS A C 1
ATOM 1606 O O . HIS A 1 192 ? 2.779 -0.808 31.959 1.00 79.06 192 HIS A O 1
ATOM 1612 N N . ASP A 1 193 ? 1.661 0.755 33.124 1.00 73.31 193 ASP A N 1
ATOM 1613 C CA . ASP A 1 193 ? 2.828 1.577 33.496 1.00 73.31 193 ASP A CA 1
ATOM 1614 C C . ASP A 1 193 ? 3.756 0.923 34.546 1.00 73.31 193 ASP A C 1
ATOM 1616 O O . ASP A 1 193 ? 4.810 1.458 34.882 1.00 73.31 193 ASP A O 1
ATOM 1620 N N . GLY A 1 194 ? 3.383 -0.236 35.103 1.00 75.31 194 GLY A N 1
ATOM 1621 C CA . GLY A 1 194 ? 4.216 -1.028 36.021 1.00 75.31 194 GLY A CA 1
ATOM 1622 C C . GLY A 1 194 ? 4.288 -0.551 37.477 1.00 75.31 194 GLY A C 1
ATOM 1623 O O . GLY A 1 194 ? 4.752 -1.314 38.324 1.00 75.31 194 GLY A O 1
ATOM 1624 N N . PHE A 1 195 ? 3.812 0.658 37.794 1.00 69.88 195 PHE A N 1
ATOM 1625 C CA . PHE A 1 195 ? 3.898 1.236 39.145 1.00 69.88 195 PHE A CA 1
ATOM 1626 C C . PHE A 1 195 ? 2.552 1.360 39.885 1.00 69.88 195 PHE A C 1
ATOM 1628 O O . PHE A 1 195 ? 2.533 1.201 41.105 1.00 69.88 195 PHE A O 1
ATOM 1635 N N . ASP A 1 196 ? 1.429 1.599 39.193 1.00 80.56 196 ASP A N 1
ATOM 1636 C CA . ASP A 1 196 ? 0.099 1.758 39.812 1.00 80.56 196 ASP A CA 1
ATOM 1637 C C . ASP A 1 196 ? -0.860 0.621 39.434 1.00 80.56 196 ASP A C 1
ATOM 1639 O O . ASP A 1 196 ? -1.696 0.731 38.536 1.00 80.56 196 ASP A O 1
ATOM 1643 N N . ASN A 1 197 ? -0.751 -0.493 40.159 1.00 80.31 197 ASN A N 1
ATOM 1644 C CA . ASN A 1 197 ? -1.601 -1.661 39.933 1.00 80.31 197 ASN A CA 1
ATOM 1645 C C . ASN A 1 197 ? -3.082 -1.393 40.243 1.00 80.31 197 ASN A C 1
ATOM 1647 O O . ASN A 1 197 ? -3.947 -2.010 39.624 1.00 80.31 197 ASN A O 1
ATOM 1651 N N . GLU A 1 198 ? -3.400 -0.513 41.198 1.00 83.12 198 GLU A N 1
ATOM 1652 C CA . GLU A 1 198 ? -4.790 -0.288 41.610 1.00 83.12 198 GLU A CA 1
ATOM 1653 C C . GLU A 1 198 ? -5.523 0.654 40.645 1.00 83.12 198 GLU A C 1
ATOM 1655 O O . GLU A 1 198 ? -6.678 0.390 40.287 1.00 83.12 198 GLU A O 1
ATOM 1660 N N . GLY A 1 199 ? -4.854 1.717 40.187 1.00 84.88 199 GLY A N 1
ATOM 1661 C CA . GLY A 1 199 ? -5.341 2.569 39.102 1.00 84.88 199 GLY A CA 1
ATOM 1662 C C . GLY A 1 199 ? -5.502 1.785 37.801 1.00 84.88 199 GLY A C 1
ATOM 1663 O O . GLY A 1 199 ? -6.571 1.828 37.184 1.00 84.88 199 GLY A O 1
ATOM 1664 N N . TRP A 1 200 ? -4.504 0.967 37.450 1.00 86.50 200 TRP A N 1
ATOM 1665 C CA . TRP A 1 200 ? -4.554 0.098 36.274 1.00 86.50 200 TRP A CA 1
ATOM 1666 C C . TRP A 1 200 ? -5.739 -0.875 36.318 1.00 86.50 200 TRP A C 1
ATOM 1668 O O . TRP A 1 200 ? -6.483 -0.975 35.342 1.00 86.50 200 TRP A O 1
ATOM 1678 N N . LEU A 1 201 ? -6.004 -1.536 37.454 1.00 85.94 201 LEU A N 1
ATOM 1679 C CA . LEU A 1 201 ? -7.121 -2.485 37.572 1.00 85.94 201 LEU A CA 1
ATOM 1680 C C . LEU A 1 201 ? -8.494 -1.816 37.372 1.00 85.94 201 LEU A C 1
ATOM 1682 O O . LEU A 1 201 ? -9.409 -2.419 36.798 1.00 85.94 201 LEU A O 1
ATOM 1686 N N . LYS A 1 202 ? -8.655 -0.573 37.851 1.00 88.12 202 LYS A N 1
ATOM 1687 C CA . LYS A 1 202 ? -9.892 0.208 37.683 1.00 88.12 202 LYS A CA 1
ATOM 1688 C C . LYS A 1 202 ? -10.118 0.569 36.214 1.00 88.12 202 LYS A C 1
ATOM 1690 O O . LYS A 1 202 ? -11.230 0.368 35.721 1.00 88.12 202 LYS A O 1
ATOM 1695 N N . GLU A 1 203 ? -9.077 1.005 35.508 1.00 86.44 203 GLU A N 1
ATOM 1696 C CA . GLU A 1 203 ? -9.174 1.338 34.081 1.00 86.44 203 GLU A CA 1
ATOM 1697 C C . GLU A 1 203 ? -9.360 0.082 33.213 1.00 86.44 203 GLU A C 1
ATOM 1699 O O . GLU A 1 203 ? -10.182 0.082 32.294 1.00 86.44 203 GLU A O 1
ATOM 1704 N N . CYS A 1 204 ? -8.718 -1.037 33.575 1.00 85.50 204 CYS A N 1
ATOM 1705 C CA . CYS A 1 204 ? -8.958 -2.341 32.952 1.00 85.50 204 CYS A CA 1
ATOM 1706 C C . CYS A 1 204 ? -10.435 -2.737 33.039 1.00 85.50 204 CYS A C 1
ATOM 1708 O O . CYS A 1 204 ? -11.059 -3.086 32.035 1.00 85.50 204 CYS A O 1
ATOM 1710 N N . LYS A 1 205 ? -11.023 -2.652 34.241 1.00 85.81 205 LYS A N 1
ATOM 1711 C CA . LYS A 1 205 ? -12.434 -2.987 34.467 1.00 85.81 205 LYS A CA 1
ATOM 1712 C C . LYS A 1 205 ? -13.367 -2.078 33.668 1.00 85.81 205 LYS A C 1
ATOM 1714 O O . LYS A 1 205 ? -14.373 -2.557 33.150 1.00 85.81 205 LYS A O 1
ATOM 1719 N N . LYS A 1 206 ? -13.040 -0.791 33.560 1.00 89.00 206 LYS A N 1
ATOM 1720 C CA . LYS A 1 206 ? -13.800 0.173 32.763 1.00 89.00 206 LYS A CA 1
ATOM 1721 C C . LYS A 1 206 ? -13.776 -0.185 31.271 1.00 89.00 206 LYS A C 1
ATOM 1723 O O . LYS A 1 206 ? -14.845 -0.391 30.703 1.00 89.00 206 LYS A O 1
ATOM 1728 N N . ARG A 1 207 ? -12.597 -0.393 30.669 1.00 85.56 207 ARG A N 1
ATOM 1729 C CA . ARG A 1 207 ? -12.479 -0.771 29.243 1.00 85.56 207 ARG A CA 1
ATOM 1730 C C . ARG A 1 207 ? -13.103 -2.126 28.918 1.00 85.56 207 ARG A C 1
ATOM 1732 O O . ARG A 1 207 ? -13.673 -2.299 27.841 1.00 85.56 207 ARG A O 1
ATOM 1739 N N . MET A 1 208 ? -13.046 -3.080 29.850 1.00 85.19 208 MET A N 1
ATOM 1740 C CA . MET A 1 208 ? -13.764 -4.351 29.720 1.00 85.19 208 MET A CA 1
ATOM 1741 C C . MET A 1 208 ? -15.276 -4.142 29.594 1.00 85.19 208 MET A C 1
ATOM 1743 O O . MET A 1 208 ? -15.894 -4.752 28.727 1.00 85.19 208 MET A O 1
ATOM 1747 N N . VAL A 1 209 ? -15.865 -3.289 30.439 1.00 85.12 209 VAL A N 1
ATOM 1748 C CA . VAL A 1 209 ? -17.309 -2.995 30.421 1.00 85.12 209 VAL A CA 1
ATOM 1749 C C . VAL A 1 209 ? -17.711 -2.216 29.168 1.00 85.12 209 VAL A C 1
ATOM 1751 O O . VAL A 1 209 ? -18.793 -2.446 28.639 1.00 85.12 209 VAL A O 1
ATOM 1754 N N . GLU A 1 210 ? -16.852 -1.321 28.683 1.00 84.75 210 GLU A N 1
ATOM 1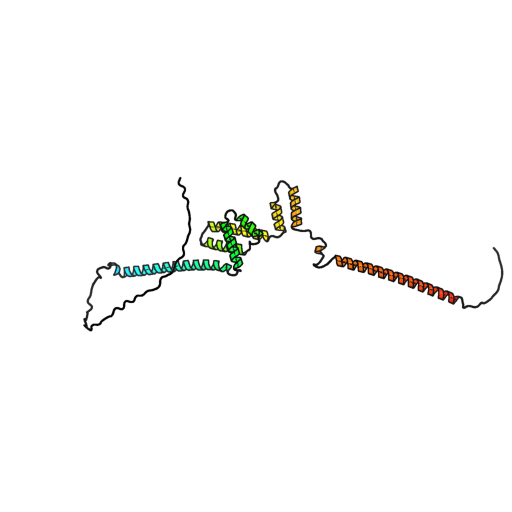755 C CA . GLU A 1 210 ? -17.080 -0.568 27.442 1.00 84.75 210 GLU A CA 1
ATOM 1756 C C . GLU A 1 210 ? -17.005 -1.464 26.196 1.00 84.75 210 GLU A C 1
ATOM 1758 O O . GLU A 1 210 ? -17.853 -1.363 25.313 1.00 84.75 210 GLU A O 1
ATOM 1763 N N . THR A 1 211 ? -16.019 -2.365 26.129 1.00 83.56 211 THR A N 1
ATOM 1764 C CA . THR A 1 211 ? -15.823 -3.258 24.971 1.00 83.56 211 THR A CA 1
ATOM 1765 C C . THR A 1 211 ? -16.855 -4.384 24.939 1.00 83.56 211 THR A C 1
ATOM 1767 O O . THR A 1 211 ? -17.346 -4.754 23.873 1.00 83.56 211 THR A O 1
ATOM 1770 N N . PHE A 1 212 ? -17.182 -4.934 26.110 1.00 82.88 212 PHE A N 1
ATOM 1771 C CA . PHE A 1 212 ? -18.162 -5.999 26.289 1.00 82.88 212 PHE A CA 1
ATOM 1772 C C . PHE A 1 212 ? -19.258 -5.507 27.234 1.00 82.88 212 PHE A C 1
ATOM 1774 O O . PHE A 1 212 ? -19.215 -5.807 28.437 1.00 82.88 212 PHE A O 1
ATOM 1781 N N . PRO A 1 213 ? -20.239 -4.738 26.724 1.00 78.44 213 PRO A N 1
ATOM 1782 C CA . PRO A 1 213 ? -21.381 -4.357 27.533 1.00 78.44 213 PRO A CA 1
ATOM 1783 C C . PRO A 1 213 ? -22.044 -5.631 28.053 1.00 78.44 213 PRO A C 1
ATOM 1785 O O . PRO A 1 213 ? -22.226 -6.601 27.318 1.00 78.44 213 PRO A O 1
ATOM 1788 N N . ARG A 1 214 ? -22.376 -5.652 29.347 1.00 67.38 214 ARG A N 1
ATOM 1789 C CA . ARG A 1 214 ? -23.102 -6.784 29.924 1.00 67.38 214 ARG A CA 1
ATOM 1790 C C . ARG A 1 214 ? -24.426 -6.931 29.188 1.00 67.38 214 ARG A C 1
ATOM 1792 O O . ARG A 1 214 ? -25.283 -6.057 29.281 1.00 67.38 214 ARG A O 1
ATOM 1799 N N . GLU A 1 215 ? -24.587 -8.047 28.496 1.00 63.34 215 GLU A N 1
ATOM 1800 C CA . GLU A 1 215 ? -25.882 -8.467 27.990 1.00 63.34 215 GLU A CA 1
ATOM 1801 C C . GLU A 1 215 ? -26.784 -8.736 29.205 1.00 63.34 215 GLU A C 1
ATOM 1803 O O . GLU A 1 215 ? -26.480 -9.580 30.052 1.00 63.34 215 GLU A O 1
ATOM 1808 N N . ASP A 1 216 ? -27.855 -7.951 29.346 1.00 62.44 216 ASP A N 1
ATOM 1809 C CA . ASP A 1 216 ? -28.884 -8.187 30.358 1.00 62.44 216 ASP A CA 1
ATOM 1810 C C . ASP A 1 216 ? -29.473 -9.592 30.112 1.00 62.44 216 ASP A C 1
ATOM 1812 O O . ASP A 1 216 ? -29.809 -9.899 28.964 1.00 62.44 216 ASP A O 1
ATOM 1816 N N . PRO A 1 217 ? -29.585 -10.488 31.114 1.00 63.78 217 PRO A N 1
ATOM 1817 C CA . PRO A 1 217 ? -30.089 -11.855 30.928 1.00 63.78 217 PRO A CA 1
ATOM 1818 C C . PRO A 1 217 ? -31.447 -11.950 30.213 1.00 63.78 217 PRO A C 1
ATOM 1820 O O . PRO A 1 217 ? -31.767 -12.990 29.635 1.00 63.78 217 PRO A O 1
ATOM 1823 N N . PHE A 1 218 ? -32.237 -10.876 30.206 1.00 54.78 218 PHE A N 1
ATOM 1824 C CA . PHE A 1 218 ? -33.495 -10.796 29.466 1.00 54.78 218 PHE A CA 1
ATOM 1825 C C . PHE A 1 218 ? -33.314 -10.542 27.958 1.00 54.78 218 PHE A C 1
ATOM 1827 O O . PHE A 1 218 ? -34.172 -10.945 27.178 1.00 54.78 218 PHE A O 1
ATOM 1834 N N . SER A 1 219 ? -32.188 -9.973 27.522 1.00 56.69 219 SER A N 1
ATOM 1835 C CA . SER A 1 219 ? -31.867 -9.684 26.114 1.00 56.69 219 SER A CA 1
ATOM 1836 C C . SER A 1 219 ? -31.409 -10.916 25.325 1.00 56.69 219 SER A C 1
ATOM 1838 O O . SER A 1 219 ? -31.598 -10.971 24.115 1.00 56.69 219 SER A O 1
ATOM 1840 N N . ILE A 1 220 ? -30.842 -11.924 25.997 1.00 60.12 220 ILE A N 1
ATOM 1841 C CA . ILE A 1 220 ? -30.423 -13.198 25.378 1.00 60.12 220 ILE A CA 1
ATOM 1842 C C . ILE A 1 220 ? -31.630 -14.122 25.131 1.00 60.12 220 ILE A C 1
ATOM 1844 O O . ILE A 1 220 ? -31.634 -14.926 24.201 1.00 60.12 220 ILE A O 1
ATOM 1848 N N . LEU A 1 221 ? -32.672 -14.013 25.963 1.00 57.69 221 LEU A N 1
ATOM 1849 C CA . LEU A 1 221 ? -33.863 -14.870 25.905 1.00 57.69 221 LEU A CA 1
ATOM 1850 C C . LEU A 1 221 ? -34.975 -14.321 25.002 1.00 57.69 221 LEU A C 1
ATOM 1852 O O . LEU A 1 221 ? -35.933 -15.040 24.713 1.00 57.69 221 LEU A O 1
ATOM 1856 N N . VAL A 1 222 ? -34.872 -13.065 24.568 1.00 54.84 222 VAL A N 1
ATOM 1857 C CA . VAL A 1 222 ? -35.929 -12.365 23.839 1.00 54.84 222 VAL A CA 1
ATOM 1858 C C . VAL A 1 222 ? -35.538 -12.193 22.365 1.00 54.84 222 VAL A C 1
ATOM 1860 O O . VAL A 1 222 ? -34.636 -11.418 22.053 1.00 54.84 222 VAL A O 1
ATOM 1863 N N . PRO A 1 223 ? -36.226 -12.870 21.424 1.00 56.41 223 PRO A N 1
ATOM 1864 C CA . PRO A 1 223 ? -36.073 -12.601 19.999 1.00 56.41 223 PRO A CA 1
ATOM 1865 C C . PRO A 1 223 ? -36.395 -11.135 19.677 1.00 56.41 223 PRO A C 1
ATOM 1867 O O . PRO A 1 223 ? -37.328 -10.560 20.246 1.00 56.41 223 PRO A O 1
ATOM 1870 N N . ALA A 1 224 ? -35.651 -10.545 18.736 1.00 50.84 224 ALA A N 1
ATOM 1871 C CA . ALA A 1 224 ? -35.827 -9.159 18.308 1.00 50.84 224 ALA A CA 1
ATOM 1872 C C . ALA A 1 224 ? -37.295 -8.876 17.918 1.00 50.84 224 ALA A C 1
ATOM 1874 O O . ALA A 1 224 ? -37.780 -9.365 16.898 1.00 50.84 224 ALA A O 1
ATOM 1875 N N . GLY A 1 225 ? -38.005 -8.107 18.755 1.00 57.19 225 GLY A N 1
ATOM 1876 C CA . GLY A 1 225 ? -39.415 -7.738 18.562 1.00 57.19 225 GLY A CA 1
ATOM 1877 C C . GLY A 1 225 ? -40.383 -8.130 19.687 1.00 57.19 225 GLY A C 1
ATOM 1878 O O . GLY A 1 225 ? -41.569 -7.815 19.581 1.00 57.19 225 GLY A O 1
ATOM 1879 N N . PHE A 1 226 ? -39.932 -8.792 20.759 1.00 55.84 226 PHE A N 1
ATOM 1880 C CA . PHE A 1 226 ? -40.801 -9.099 21.901 1.00 55.84 226 PHE A CA 1
ATOM 1881 C C . PHE A 1 226 ? -40.876 -7.918 22.883 1.00 55.84 226 PHE A C 1
ATOM 1883 O O . PHE A 1 226 ? -39.933 -7.620 23.611 1.00 55.84 226 PHE A O 1
ATOM 1890 N N . ASP A 1 227 ? -42.020 -7.242 22.889 1.00 58.19 227 ASP A N 1
ATOM 1891 C CA . ASP A 1 227 ? -42.327 -6.130 23.787 1.00 58.19 227 ASP A CA 1
ATOM 1892 C C . ASP A 1 227 ? -42.838 -6.671 25.136 1.00 58.19 227 ASP A C 1
ATOM 1894 O O . ASP A 1 227 ? -43.977 -7.141 25.250 1.00 58.19 227 ASP A O 1
ATOM 1898 N N . ILE A 1 228 ? -41.965 -6.662 26.149 1.00 60.84 228 ILE A N 1
ATOM 1899 C CA . ILE A 1 228 ? -42.218 -7.202 27.499 1.00 60.84 228 ILE A CA 1
ATOM 1900 C C . ILE A 1 228 ? -43.391 -6.470 28.172 1.00 60.84 228 ILE A C 1
ATOM 1902 O O . ILE A 1 228 ? -44.164 -7.082 28.922 1.00 60.84 228 ILE A O 1
ATOM 1906 N N . ASP A 1 229 ? -43.594 -5.195 27.837 1.00 58.66 229 ASP A N 1
ATOM 1907 C CA . ASP A 1 229 ? -44.651 -4.375 28.419 1.00 58.66 229 ASP A CA 1
ATOM 1908 C C . ASP A 1 229 ? -46.036 -4.874 27.997 1.00 58.66 229 ASP A C 1
ATOM 1910 O O . ASP A 1 229 ? -46.943 -4.974 28.828 1.00 58.66 229 ASP A O 1
ATOM 1914 N N . LYS A 1 230 ? -46.205 -5.325 26.747 1.00 61.41 230 LYS A N 1
ATOM 1915 C CA . LYS A 1 230 ? -47.476 -5.915 26.288 1.00 61.41 230 LYS A CA 1
ATOM 1916 C C . LYS A 1 230 ? -47.830 -7.196 27.034 1.00 61.41 230 LYS A C 1
ATOM 1918 O O . LYS A 1 230 ? -48.997 -7.405 27.365 1.00 61.41 230 LYS A O 1
ATOM 1923 N N . VAL A 1 231 ? -46.850 -8.049 27.323 1.00 59.88 231 VAL A N 1
ATOM 1924 C CA . VAL A 1 231 ? -47.091 -9.348 27.972 1.00 59.88 231 VAL A CA 1
ATOM 1925 C C . VAL A 1 231 ? -47.567 -9.168 29.412 1.00 59.88 2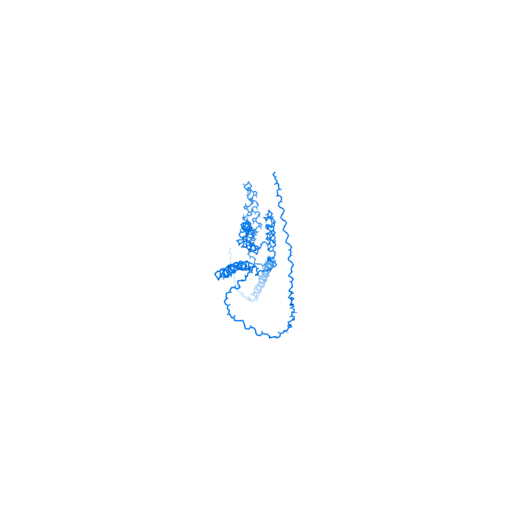31 VAL A C 1
ATOM 1927 O O . VAL A 1 231 ? -48.488 -9.870 29.834 1.00 59.88 231 VAL A O 1
ATOM 1930 N N . SER A 1 232 ? -47.035 -8.176 30.131 1.00 60.91 232 SER A N 1
ATOM 1931 C CA . SER A 1 232 ? -47.526 -7.823 31.469 1.00 60.91 232 SER A CA 1
ATOM 1932 C C . SER A 1 232 ? -48.991 -7.379 31.452 1.00 60.91 232 SER A C 1
ATOM 1934 O O . SER A 1 232 ? -49.772 -7.838 32.288 1.00 60.91 232 SER A O 1
ATOM 1936 N N . TYR A 1 233 ? -49.412 -6.572 30.470 1.00 63.03 233 TYR A N 1
ATOM 1937 C CA . TYR A 1 233 ? -50.818 -6.168 30.337 1.00 63.03 233 TYR A CA 1
ATOM 1938 C C . TYR A 1 233 ? -51.744 -7.351 30.024 1.00 63.03 233 TYR A C 1
ATOM 1940 O O . TYR A 1 233 ? -52.790 -7.492 30.660 1.00 63.03 233 TYR A O 1
ATOM 1948 N N . TYR A 1 234 ? -51.372 -8.237 29.094 1.00 65.31 234 TYR A N 1
ATOM 1949 C CA . TYR A 1 234 ? -52.201 -9.403 28.762 1.00 65.31 234 TYR A CA 1
ATOM 1950 C C . TYR A 1 234 ? -52.283 -10.416 29.906 1.00 65.31 234 TYR A C 1
ATOM 1952 O O . TYR A 1 234 ? -53.359 -10.966 30.148 1.00 65.31 234 TYR A O 1
ATOM 1960 N N . LEU A 1 235 ? -51.191 -10.630 30.645 1.00 69.62 235 LEU A N 1
ATOM 1961 C CA . LEU A 1 235 ? -51.177 -11.511 31.810 1.00 69.62 235 LEU A CA 1
ATOM 1962 C C . LEU A 1 235 ? -52.033 -10.938 32.948 1.00 69.62 235 LEU A C 1
ATOM 1964 O O . LEU A 1 235 ? -52.820 -11.666 33.551 1.00 69.62 235 LEU A O 1
ATOM 1968 N N . PHE A 1 236 ? -51.957 -9.627 33.188 1.00 69.69 236 PHE A N 1
ATOM 1969 C CA . PHE A 1 236 ? -52.799 -8.943 34.169 1.00 69.69 236 PHE A CA 1
ATOM 1970 C C . PHE A 1 236 ? -54.288 -9.024 33.798 1.00 69.69 236 PHE A C 1
ATOM 1972 O O . PHE A 1 236 ? -55.125 -9.345 34.643 1.00 69.69 236 PHE A O 1
ATOM 1979 N N . ILE A 1 237 ? -54.627 -8.827 32.518 1.00 71.38 237 ILE A N 1
ATOM 1980 C CA . ILE A 1 237 ? -55.997 -8.979 32.007 1.00 71.38 237 ILE A CA 1
ATOM 1981 C C . ILE A 1 237 ? -56.482 -10.430 32.141 1.00 71.38 237 ILE A C 1
ATOM 1983 O O . ILE A 1 237 ? -57.626 -10.651 32.540 1.00 71.38 237 ILE A O 1
ATOM 1987 N N . LEU A 1 238 ? -55.645 -11.428 31.849 1.00 71.38 238 LEU A N 1
ATOM 1988 C CA . LEU A 1 238 ? -55.991 -12.847 32.001 1.00 71.38 238 LEU A CA 1
ATOM 1989 C C . LEU A 1 238 ? -56.237 -13.230 33.462 1.00 71.38 238 LEU A C 1
ATOM 1991 O O . LEU A 1 238 ? -57.228 -13.899 33.754 1.00 71.38 238 LEU A O 1
ATOM 1995 N N . ILE A 1 239 ? -55.389 -12.764 34.382 1.00 75.56 239 ILE A N 1
ATOM 1996 C CA . ILE A 1 239 ? -55.551 -12.998 35.823 1.00 75.56 239 ILE A CA 1
ATOM 1997 C C . ILE A 1 239 ? -56.833 -12.327 36.332 1.00 75.56 239 ILE A C 1
ATOM 1999 O O . ILE A 1 239 ? -57.617 -12.960 37.041 1.00 75.56 239 ILE A O 1
ATOM 2003 N N . MET A 1 240 ? -57.099 -11.083 35.922 1.00 75.50 240 MET A N 1
ATOM 2004 C CA . MET A 1 240 ? -58.327 -10.372 36.290 1.00 75.50 240 MET A CA 1
ATOM 2005 C C . MET A 1 240 ? -59.578 -11.074 35.753 1.00 75.50 240 MET A C 1
ATOM 2007 O O . MET A 1 240 ? -60.536 -11.270 36.499 1.00 75.50 240 MET A O 1
ATOM 2011 N N . ASN A 1 241 ? -59.563 -11.530 34.498 1.00 74.25 241 ASN A N 1
ATOM 2012 C CA . ASN A 1 241 ? -60.677 -12.286 33.927 1.00 74.25 241 ASN A CA 1
ATOM 2013 C C . ASN A 1 241 ? -60.890 -13.615 34.658 1.00 74.25 241 ASN A C 1
ATOM 2015 O O . ASN A 1 241 ? -62.022 -13.933 35.015 1.00 74.25 241 ASN A O 1
ATOM 2019 N N . LEU A 1 242 ? -59.828 -14.370 34.955 1.00 76.62 242 LEU A N 1
ATOM 2020 C CA . LEU A 1 242 ? -59.934 -15.631 35.693 1.00 76.62 242 LEU A CA 1
ATOM 2021 C C . LEU A 1 242 ? -60.532 -15.424 37.093 1.00 76.62 242 LEU A C 1
ATOM 2023 O O . LEU A 1 242 ? -61.350 -16.232 37.543 1.00 76.62 242 LEU A O 1
ATOM 2027 N N . HIS A 1 243 ? -60.184 -14.315 37.751 1.00 75.38 243 HIS A N 1
ATOM 2028 C CA . HIS A 1 243 ? -60.740 -13.930 39.047 1.00 75.38 243 HIS A CA 1
ATOM 2029 C C . HIS A 1 243 ? -62.232 -13.557 38.956 1.00 75.38 243 HIS A C 1
ATOM 2031 O O . HIS A 1 243 ? -63.031 -13.933 39.814 1.00 75.38 243 HIS A O 1
ATOM 2037 N N . ILE A 1 244 ? -62.646 -12.880 37.880 1.00 74.25 244 ILE A N 1
ATOM 2038 C CA . ILE A 1 244 ? -64.059 -12.568 37.611 1.00 74.25 244 ILE A CA 1
ATOM 2039 C C . ILE A 1 244 ? -64.857 -13.850 37.334 1.00 74.25 244 ILE A C 1
ATOM 2041 O O . ILE A 1 244 ? -65.931 -14.039 37.907 1.00 74.25 244 ILE A O 1
ATOM 2045 N N . TYR A 1 245 ? -64.329 -14.767 36.518 1.00 70.38 245 TYR A N 1
ATOM 2046 C CA . TYR A 1 245 ? -64.990 -16.042 36.226 1.00 70.38 245 TYR A CA 1
ATOM 2047 C C . TYR A 1 245 ? -65.127 -16.921 37.473 1.00 70.38 245 TYR A C 1
ATOM 2049 O O . TYR A 1 245 ? -66.186 -17.509 37.691 1.00 70.38 245 TYR A O 1
ATOM 2057 N N . THR A 1 246 ? -64.108 -16.975 38.336 1.00 70.69 246 THR A N 1
ATOM 2058 C CA . THR A 1 246 ? -64.195 -17.699 39.618 1.00 70.69 246 THR A CA 1
ATOM 2059 C C . THR A 1 246 ? -65.166 -17.037 40.595 1.00 70.69 246 THR A C 1
ATOM 2061 O O . THR A 1 246 ? -65.907 -17.741 41.286 1.00 70.69 246 THR A O 1
ATOM 2064 N N . TRP A 1 247 ? -65.245 -15.705 40.622 1.00 77.62 247 TRP A N 1
ATOM 2065 C CA . TRP A 1 247 ? -66.235 -14.984 41.424 1.00 77.62 247 TRP A CA 1
ATOM 2066 C C . TRP A 1 247 ? -67.674 -15.230 40.939 1.00 77.62 247 TRP A C 1
ATOM 2068 O O . TRP A 1 247 ? -68.542 -15.582 41.743 1.00 77.62 247 TRP A O 1
ATOM 2078 N N . MET A 1 248 ? -67.925 -15.150 39.628 1.00 69.06 248 MET A N 1
ATOM 2079 C CA . MET A 1 248 ? -69.230 -15.471 39.031 1.00 69.06 248 MET A CA 1
ATOM 2080 C C . MET A 1 248 ? -69.620 -16.937 39.249 1.00 69.06 248 MET A C 1
ATOM 2082 O O . MET A 1 248 ? -70.771 -17.229 39.582 1.00 69.06 248 MET A O 1
ATOM 2086 N N . TRP A 1 249 ? -68.670 -17.867 39.117 1.00 69.00 249 TRP A N 1
ATOM 2087 C CA . TRP A 1 249 ? -68.899 -19.288 39.378 1.00 69.00 249 TRP A CA 1
ATOM 2088 C C . TRP A 1 249 ? -69.284 -19.543 40.839 1.00 69.00 249 TRP A C 1
ATOM 2090 O O . TRP A 1 249 ? -70.243 -20.269 41.109 1.00 69.00 249 TRP A O 1
ATOM 2100 N N . ASN A 1 250 ? -68.604 -18.895 41.790 1.00 66.69 250 ASN A N 1
ATOM 2101 C CA . ASN A 1 250 ? -68.935 -18.984 43.213 1.00 66.69 250 ASN A CA 1
ATOM 2102 C C . ASN A 1 250 ? -70.302 -18.364 43.544 1.00 66.69 250 ASN A C 1
ATOM 2104 O O . ASN A 1 250 ? -71.063 -18.960 44.309 1.00 66.69 250 ASN A O 1
ATOM 2108 N N . GLN A 1 251 ? -70.669 -17.228 42.937 1.00 65.81 251 GLN A N 1
ATOM 2109 C CA . GLN A 1 251 ? -72.019 -16.664 43.075 1.00 65.81 251 GLN A CA 1
ATOM 2110 C C . GLN A 1 251 ? -73.099 -17.603 42.525 1.00 65.81 251 GLN A C 1
ATOM 2112 O O . GLN A 1 251 ? -74.144 -17.791 43.151 1.00 65.81 251 GLN A O 1
ATOM 2117 N N . TRP A 1 252 ? -72.856 -18.232 41.375 1.00 65.62 252 TRP A N 1
ATOM 2118 C CA . TRP A 1 252 ? -73.793 -19.187 40.792 1.00 65.62 252 TRP A CA 1
ATOM 2119 C C . TRP A 1 252 ? -73.926 -20.462 41.635 1.00 65.62 252 TRP A C 1
ATOM 2121 O O . TRP A 1 252 ? -75.037 -20.971 41.816 1.00 65.62 252 TRP A O 1
ATOM 2131 N N . LEU A 1 253 ? -72.826 -20.947 42.223 1.00 63.00 253 LEU A N 1
ATOM 2132 C CA . LEU A 1 253 ? -72.853 -22.059 43.175 1.00 63.00 253 LEU A CA 1
ATOM 2133 C C . LEU A 1 253 ? -73.692 -21.709 44.416 1.00 63.00 253 LEU A C 1
ATOM 2135 O O . LEU A 1 253 ? -74.566 -22.485 44.807 1.00 63.00 253 LEU A O 1
ATOM 2139 N N . GLN A 1 254 ? -73.490 -20.520 44.990 1.00 60.28 254 GLN A N 1
ATOM 2140 C CA . GLN A 1 254 ? -74.265 -20.006 46.128 1.00 60.28 254 GLN A CA 1
ATOM 2141 C C . GLN A 1 254 ? -75.761 -19.871 45.780 1.00 60.28 254 GLN A C 1
ATOM 2143 O O . GLN A 1 254 ? -76.626 -20.301 46.548 1.00 60.28 254 GLN A O 1
ATOM 2148 N N . GLY A 1 255 ? -76.083 -19.374 44.580 1.00 57.84 255 GLY A N 1
ATOM 2149 C CA . GLY A 1 255 ? -77.456 -19.283 44.073 1.00 57.84 255 GLY A CA 1
ATOM 2150 C C . GLY A 1 255 ? -78.132 -20.649 43.901 1.00 57.84 255 GLY A C 1
ATOM 2151 O O . GLY A 1 255 ? -79.298 -20.823 44.268 1.00 57.84 255 GLY A O 1
ATOM 2152 N N . LYS A 1 256 ? -77.399 -21.662 43.425 1.00 54.97 256 LYS A N 1
ATOM 2153 C CA . LYS A 1 256 ? -77.905 -23.039 43.304 1.00 54.97 256 LYS A CA 1
ATOM 2154 C C . LYS A 1 256 ? -78.131 -23.721 44.650 1.00 54.97 256 LYS A C 1
ATOM 2156 O O . LYS A 1 256 ? -79.130 -24.428 44.802 1.00 54.97 256 LYS A O 1
ATOM 2161 N N . VAL A 1 257 ? -77.268 -23.480 45.637 1.00 53.50 257 VAL A N 1
ATOM 2162 C CA . VAL A 1 257 ? -77.463 -23.973 47.012 1.00 53.50 257 VAL A CA 1
ATOM 2163 C C . VAL A 1 257 ? -78.729 -23.360 47.629 1.00 53.50 257 VAL A C 1
ATOM 2165 O O . VAL A 1 257 ? -79.519 -24.075 48.253 1.00 53.50 257 VAL A O 1
ATOM 2168 N N . LEU A 1 258 ? -79.005 -22.077 47.370 1.00 47.62 258 LEU A N 1
ATOM 2169 C CA . LEU A 1 258 ? -80.220 -21.405 47.847 1.00 47.62 258 LEU A CA 1
ATOM 2170 C C . LEU A 1 258 ? -81.508 -21.977 47.216 1.00 47.62 258 LEU A C 1
ATOM 2172 O O . LEU A 1 258 ? -82.512 -22.184 47.909 1.00 47.62 258 LEU A O 1
ATOM 2176 N N . VAL A 1 259 ? -81.484 -22.289 45.914 1.00 51.50 259 VAL A N 1
ATOM 2177 C CA . VAL A 1 259 ? -82.619 -22.906 45.197 1.00 51.50 259 VAL A CA 1
ATOM 2178 C C . VAL A 1 259 ? -82.844 -24.357 45.646 1.00 51.50 259 VAL A C 1
ATOM 2180 O O . VAL A 1 259 ? -83.991 -24.760 45.870 1.00 51.50 259 VAL A O 1
ATOM 2183 N N . ALA A 1 260 ? -81.775 -25.126 45.880 1.00 48.00 260 ALA A N 1
ATOM 2184 C CA . ALA A 1 260 ? -81.861 -26.488 46.409 1.00 48.00 260 ALA A CA 1
ATOM 2185 C C . ALA A 1 260 ? -82.434 -26.529 47.844 1.00 48.00 260 ALA A C 1
ATOM 2187 O O . ALA A 1 260 ? -83.267 -27.389 48.156 1.00 48.00 260 ALA A O 1
ATOM 2188 N N . CYS A 1 261 ? -82.082 -25.560 48.700 1.00 45.19 261 CYS A N 1
ATOM 2189 C CA . CYS A 1 261 ? -82.660 -25.416 50.042 1.00 45.19 261 CYS A CA 1
ATOM 2190 C C . CYS A 1 261 ? -84.157 -25.054 50.013 1.00 45.19 261 CYS A C 1
ATOM 2192 O O . CYS A 1 261 ? -84.944 -25.624 50.778 1.00 45.19 261 CYS A O 1
ATOM 2194 N N . ARG A 1 262 ? -84.598 -24.187 49.086 1.00 44.12 262 ARG A N 1
ATOM 2195 C CA . ARG A 1 262 ? -86.032 -23.876 48.902 1.00 44.12 262 ARG A CA 1
ATOM 2196 C C . ARG A 1 262 ? -86.843 -25.083 48.419 1.00 44.12 262 ARG A C 1
ATOM 2198 O O . ARG A 1 262 ? -87.972 -25.279 48.874 1.00 44.12 262 ARG A O 1
ATOM 2205 N N . PHE A 1 263 ? -86.275 -25.932 47.561 1.00 42.12 263 PHE A N 1
ATOM 2206 C CA . PHE A 1 263 ? -86.972 -27.121 47.056 1.00 42.12 263 PHE A CA 1
ATOM 2207 C C . PHE A 1 263 ? -87.108 -28.231 48.118 1.00 42.12 263 PHE A C 1
ATOM 2209 O O . PHE A 1 263 ? -88.130 -28.923 48.176 1.00 42.12 263 PHE A O 1
ATOM 2216 N N . ARG A 1 264 ? -86.128 -28.365 49.027 1.00 45.72 264 ARG A N 1
ATOM 2217 C CA . ARG A 1 264 ? -86.168 -29.352 50.125 1.00 45.72 264 ARG A CA 1
ATOM 2218 C C . ARG A 1 264 ? -87.216 -29.018 51.195 1.00 45.72 264 ARG A C 1
ATOM 2220 O O . ARG A 1 264 ? -87.875 -29.930 51.697 1.00 45.72 264 ARG A O 1
ATOM 2227 N N . ASN A 1 265 ? -87.448 -27.735 51.485 1.00 42.84 265 ASN A N 1
ATOM 2228 C CA . ASN A 1 265 ? -88.486 -27.311 52.437 1.00 42.84 265 ASN A CA 1
ATOM 2229 C C . ASN A 1 265 ? -89.917 -27.440 51.881 1.00 42.84 265 ASN A C 1
ATOM 2231 O O . ASN A 1 265 ? -90.838 -27.757 52.636 1.00 42.84 265 ASN A O 1
ATOM 2235 N N . ARG A 1 266 ? -90.116 -27.324 50.560 1.00 44.41 266 ARG A N 1
ATOM 2236 C CA . ARG A 1 266 ? -91.437 -27.529 49.933 1.00 44.41 266 ARG A CA 1
ATOM 2237 C C . ARG A 1 266 ? -91.885 -29.001 49.940 1.00 44.41 266 ARG A C 1
ATOM 2239 O O . ARG A 1 266 ? -93.068 -29.275 50.131 1.00 44.41 266 ARG A O 1
ATOM 2246 N N . LYS A 1 267 ? -90.952 -29.963 49.838 1.00 46.34 267 LYS A N 1
ATOM 2247 C CA . LYS A 1 267 ? -91.263 -31.406 49.960 1.00 46.34 267 LYS A CA 1
ATOM 2248 C C . LYS A 1 267 ? -91.564 -31.865 51.397 1.00 46.34 267 LYS A C 1
ATOM 2250 O O . LYS A 1 267 ? -92.314 -32.824 51.566 1.00 46.34 267 LYS A O 1
ATOM 2255 N N . ARG A 1 268 ? -91.060 -31.184 52.439 1.00 48.19 268 ARG A N 1
ATOM 2256 C CA . ARG A 1 268 ? -91.448 -31.468 53.841 1.00 48.19 268 ARG A CA 1
ATOM 2257 C C . ARG A 1 268 ? -92.829 -30.913 54.207 1.00 48.19 268 ARG A C 1
ATOM 2259 O O . ARG A 1 268 ? -93.529 -31.542 54.995 1.00 48.19 268 ARG A O 1
ATOM 2266 N N . ALA A 1 269 ? -93.257 -29.804 53.602 1.00 47.50 269 ALA A N 1
ATOM 2267 C CA . ALA A 1 269 ? -94.589 -29.238 53.834 1.00 47.50 269 ALA A CA 1
ATOM 2268 C C . ALA A 1 269 ? -95.725 -30.086 53.222 1.00 47.50 269 ALA A C 1
ATOM 2270 O O . ALA A 1 269 ? -96.800 -30.185 53.811 1.00 47.50 269 ALA A O 1
ATOM 2271 N N . HIS A 1 270 ? -95.484 -30.765 52.094 1.00 46.38 270 HIS A N 1
ATOM 2272 C CA . HIS A 1 270 ? -96.490 -31.635 51.467 1.00 46.38 270 HIS A CA 1
ATOM 2273 C C . HIS A 1 270 ? -96.657 -33.012 52.131 1.00 46.38 270 HIS A C 1
ATOM 2275 O O . HIS A 1 270 ? -97.721 -33.608 52.000 1.00 46.38 270 HIS A O 1
ATOM 2281 N N . ARG A 1 271 ? -95.676 -33.500 52.906 1.00 48.03 271 ARG A N 1
ATOM 2282 C CA . ARG A 1 271 ? -95.790 -34.773 53.651 1.00 48.03 271 ARG A CA 1
ATOM 2283 C C . ARG A 1 271 ? -96.551 -34.675 54.983 1.00 48.03 271 ARG A C 1
ATOM 2285 O O . ARG A 1 271 ? -96.784 -35.701 55.606 1.00 48.03 271 ARG A O 1
ATOM 2292 N N . ARG A 1 272 ? -96.956 -33.475 55.424 1.00 48.03 272 ARG A N 1
ATOM 2293 C CA . ARG A 1 272 ? -97.736 -33.269 56.666 1.00 48.03 272 ARG A CA 1
ATOM 2294 C C . ARG A 1 272 ? -99.252 -33.136 56.457 1.00 48.03 272 ARG A C 1
ATOM 2296 O O . ARG A 1 272 ? -99.968 -32.974 57.435 1.00 48.03 272 ARG A O 1
ATOM 2303 N N . LYS A 1 273 ? -99.757 -33.211 55.218 1.00 50.06 273 LYS A N 1
ATOM 2304 C CA . LYS A 1 273 ? -101.196 -33.054 54.905 1.00 50.06 273 LYS A CA 1
ATOM 2305 C C . LYS A 1 273 ? -101.903 -34.332 54.438 1.00 50.06 273 LYS A C 1
ATOM 2307 O O . LYS A 1 273 ? -103.051 -34.268 54.021 1.00 50.06 273 LYS A O 1
ATOM 2312 N N . SER A 1 274 ? -101.259 -35.491 54.531 1.00 48.53 274 SER A N 1
ATOM 2313 C CA . SER A 1 274 ? -101.873 -36.763 54.148 1.00 48.53 274 SER A CA 1
ATOM 2314 C C . SER A 1 274 ? -101.502 -37.864 55.137 1.00 48.53 274 SER A C 1
ATOM 2316 O O . SER A 1 274 ? -100.617 -38.659 54.851 1.00 48.53 274 SER A O 1
ATOM 2318 N N . HIS A 1 275 ? -102.150 -37.886 56.303 1.00 40.16 275 HIS A N 1
ATOM 2319 C CA . HIS A 1 275 ? -102.636 -39.127 56.914 1.00 40.16 275 HIS A CA 1
ATOM 2320 C C . HIS A 1 275 ? -103.668 -38.816 58.012 1.00 40.16 275 HIS A C 1
ATOM 2322 O O . HIS A 1 275 ? -103.373 -38.018 58.902 1.00 40.16 275 HIS A O 1
ATOM 2328 N N . PRO A 1 276 ? -104.877 -39.405 57.936 1.00 40.19 276 PRO A N 1
ATOM 2329 C CA . PRO A 1 276 ? -105.920 -39.238 58.931 1.00 40.19 276 PRO A CA 1
ATOM 2330 C C . PRO A 1 276 ? -105.720 -40.178 60.123 1.00 40.19 276 PRO A C 1
ATOM 2332 O O . PRO A 1 276 ? -105.168 -41.274 60.023 1.00 40.19 276 PRO A O 1
ATOM 2335 N N . SER A 1 277 ? -106.215 -39.692 61.250 1.00 38.25 277 SER A N 1
ATOM 2336 C CA . SER A 1 277 ? -106.270 -40.272 62.582 1.00 38.25 277 SER A CA 1
ATOM 2337 C C . SER A 1 277 ? -106.750 -41.726 62.610 1.00 38.25 277 SER A C 1
ATOM 2339 O O . SER A 1 277 ? -107.803 -42.049 62.061 1.00 38.25 277 SER A O 1
ATOM 2341 N N . LYS A 1 278 ? -106.058 -42.581 63.374 1.00 39.53 278 LYS A N 1
ATOM 2342 C CA . LYS A 1 278 ? -106.674 -43.773 63.965 1.00 39.53 278 LYS A CA 1
ATOM 2343 C C . LYS A 1 278 ? -106.415 -43.780 65.467 1.00 39.53 278 LYS A C 1
ATOM 2345 O O . LYS A 1 278 ? -105.300 -43.970 65.936 1.00 39.53 278 LYS A O 1
ATOM 2350 N N . VAL A 1 279 ? -107.495 -43.500 66.181 1.00 44.53 279 VAL A N 1
ATOM 2351 C CA . VAL A 1 279 ? -107.669 -43.615 67.624 1.00 44.53 279 VAL A CA 1
ATOM 2352 C C . VAL A 1 279 ? -107.462 -45.071 68.045 1.00 44.53 279 VAL A C 1
ATOM 2354 O O . VAL A 1 279 ? -108.096 -45.961 67.476 1.00 44.53 279 VAL A O 1
ATOM 2357 N N . ARG A 1 280 ? -106.660 -45.314 69.089 1.00 38.09 280 ARG A N 1
ATOM 2358 C CA . ARG A 1 280 ? -106.977 -46.352 70.077 1.00 38.09 280 ARG A CA 1
ATOM 2359 C C . ARG A 1 280 ? -106.312 -46.081 71.424 1.00 38.09 280 ARG A C 1
ATOM 2361 O O . ARG A 1 280 ? -105.107 -45.897 71.523 1.00 38.09 280 ARG A O 1
ATOM 2368 N N . LEU A 1 281 ? -107.193 -46.044 72.414 1.00 43.69 281 LEU A N 1
ATOM 2369 C CA . LEU A 1 281 ? -107.010 -46.044 73.860 1.00 43.69 281 LEU A CA 1
ATOM 2370 C C . LEU A 1 281 ? -105.997 -47.102 74.324 1.00 43.69 281 LEU A C 1
ATOM 2372 O O . LEU A 1 281 ? -106.038 -48.214 73.805 1.00 43.69 281 LEU A O 1
ATOM 2376 N N . HIS A 1 282 ? -105.193 -46.807 75.349 1.00 36.78 282 HIS A N 1
ATOM 2377 C CA . HIS A 1 282 ? -105.421 -47.307 76.717 1.00 36.78 282 HIS A CA 1
ATOM 2378 C C . HIS A 1 282 ? -104.281 -46.943 77.685 1.00 36.78 282 HIS A C 1
ATOM 2380 O O . HIS A 1 282 ? -103.118 -46.941 77.301 1.00 36.78 282 HIS A O 1
ATOM 2386 N N . SER A 1 283 ? -104.695 -46.712 78.941 1.00 40.72 283 SER A N 1
ATOM 2387 C CA . SER A 1 283 ? -104.010 -46.955 80.232 1.00 40.72 283 SER A CA 1
ATOM 2388 C C . SER A 1 283 ? -102.615 -46.356 80.450 1.00 40.72 283 SER A C 1
ATOM 2390 O O . SER A 1 283 ? -101.666 -46.708 79.768 1.00 40.72 283 SER A O 1
ATOM 2392 N N . GLN A 1 284 ? -102.469 -45.385 81.355 1.00 46.34 284 GLN A N 1
ATOM 2393 C CA . GLN A 1 284 ? -102.360 -45.558 82.821 1.00 46.34 284 GLN A CA 1
ATOM 2394 C C . GLN A 1 284 ? -101.060 -46.233 83.285 1.00 46.34 284 GLN A C 1
ATOM 2396 O O . GLN A 1 284 ? -100.662 -47.248 82.729 1.00 46.34 284 GLN A O 1
ATOM 2401 N N . LEU A 1 285 ? -100.564 -45.708 84.420 1.00 43.84 285 LEU A N 1
ATOM 2402 C CA . LEU A 1 285 ? -99.529 -46.240 85.323 1.00 43.84 285 LEU A CA 1
ATOM 2403 C C . LEU A 1 285 ? -98.099 -46.023 84.803 1.00 43.84 285 LEU A C 1
ATOM 2405 O O . LEU A 1 285 ? -97.826 -46.207 83.631 1.00 43.84 285 LEU A O 1
ATOM 2409 N N . SER A 1 286 ? -97.101 -45.641 85.589 1.00 39.22 286 SER A N 1
ATOM 2410 C CA . SER A 1 286 ? -96.925 -45.423 87.025 1.00 39.22 286 SER A CA 1
ATOM 2411 C C . SER A 1 286 ? -95.476 -44.920 87.178 1.00 39.22 286 SER A C 1
ATOM 2413 O O . SER A 1 286 ? -94.660 -45.224 86.315 1.00 39.22 286 SER A O 1
ATOM 2415 N N . MET A 1 287 ? -95.213 -44.151 88.242 1.00 45.84 287 MET A N 1
ATOM 2416 C CA . MET A 1 287 ? -93.983 -44.070 89.061 1.00 45.84 287 MET A CA 1
ATOM 2417 C C . MET A 1 287 ? -92.665 -44.556 88.417 1.00 45.84 287 MET A C 1
ATOM 2419 O O . MET A 1 287 ? -92.572 -45.693 87.970 1.00 45.84 287 MET A O 1
ATOM 2423 N N . GLN A 1 288 ? -91.573 -43.796 88.448 1.00 50.47 288 GLN A N 1
ATOM 2424 C CA . GLN A 1 288 ? -90.917 -43.270 89.650 1.00 50.47 288 GLN A CA 1
ATOM 2425 C C . GLN A 1 288 ? -89.816 -42.288 89.228 1.00 50.47 288 GLN A C 1
ATOM 2427 O O . GLN A 1 288 ? -89.246 -42.501 88.133 1.00 50.47 288 GLN A O 1
#

InterPro domains:
  IPR034563 Protein PALE CRESS [PTHR37219] (33-231)

Foldseek 3Di:
DDDDDDDDDDDDDDDDDDDDDDDDDDDDDDDDDDDDDDDDDDDDDDPPVPPDPPLVPPPVSVVVVVVVVVVVVVVVVVVVVVVVVVVVVLVVLVCPCVPDDPVLLVLLLVLLVVLVVCVVCNLVSLVVCLVVVNLDVSNLSNLVSQLVVCVVVVVVVSNVVSVVVSVSSVVSVCLVVDDLVVVLVVVLVVPCPPPDPPVSVVVNVVSCCVSDPDDDPVNVVDDPPDDPVVVVVVVVVVVVVVVVVVVVVVVVVVVVVVVVVVVVVVVVVVVVPDDDDDDDDDDDDDDD

Mean predicted aligned error: 20.67 Å

Secondary structure (DSSP, 8-state):
-----------PPPP----------------------------------TTS-GGGG-HHHHHHHHHHHHHHHHHHHHHHHHHHHHHHHHHHHHHGGGGS-HHHHHHHHHHHHHHHHHGGGHHHHHHHHHHTT---HHHHHHHHHHHHHHHHTT-HHHHHHHHHHHHHHHHHHHHHHS-HHHHHHHHHHHT--SS-HHHHHHHHHHHHHHHS----HHHHHS-TT--HHHHHHHHHHHHHHHHHHHHHHHHHHHHHHHHHHHHHHHHHHHTTSS--------------

Radius of gyration: 57.27 Å; Cα contacts (8 Å, |Δi|>4): 75; chains: 1; bounding box: 151×72×172 Å